Protein AF-A0A5M9HLJ0-F1 (afdb_monomer)

Foldseek 3Di:
DPPVPVVVVVVVVVVVVVVVVVVVVVVVVVVVVVVVVVPPPDDDDDDPDDDPDPPPVVPPDPPDPDDDQQQWKFKEDCQDPCHNQLVSTHTWDQDPVDRQKTKDKFWTAWTWMWIFSHSDQQGWTWACPAAQAELVFFAIDTAHRCPPVHTHGDDRVRTAIWMWMAGRVRGTIHTHHDDD

Sequence (180 aa):
MKRSALLSISERFTNNYSSKISDYYSKNTEMNINIKKLLYGMIPAVLILMMASTGCSKKLEAGDPLPLIYKNVYLVGDATPAGWNIDSAKAMTRSTENTDIFTWTGPLKAGEIKFPTLRNWSSDSFMSLVAGQPITDSKAQLAPNARPDIHWKLTASEAGNYKITLDIRIPTVSFEKVQN

Structure (mmCIF, N/CA/C/O backbone):
data_AF-A0A5M9HLJ0-F1
#
_entry.id   AF-A0A5M9HLJ0-F1
#
loop_
_atom_site.group_PDB
_atom_site.id
_atom_site.type_symbol
_atom_site.label_atom_id
_atom_site.label_alt_id
_atom_site.label_comp_id
_atom_site.label_asym_id
_atom_site.label_entity_id
_atom_site.label_seq_id
_atom_site.pdbx_PDB_ins_code
_atom_site.Cartn_x
_atom_site.Cartn_y
_atom_site.Cartn_z
_atom_site.occupancy
_atom_site.B_iso_or_equiv
_atom_site.auth_seq_id
_atom_site.auth_comp_id
_atom_site.auth_asym_id
_atom_site.auth_atom_id
_atom_site.pdbx_PDB_model_num
ATOM 1 N N . MET A 1 1 ? -15.486 36.114 -12.688 1.00 53.44 1 MET A N 1
ATOM 2 C CA . MET A 1 1 ? -14.369 36.277 -11.724 1.00 53.44 1 MET A CA 1
ATOM 3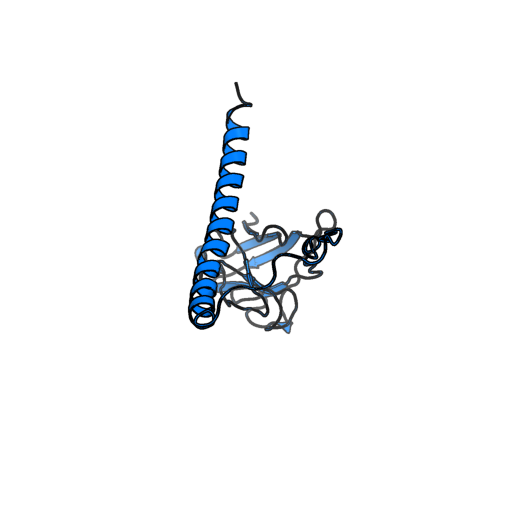 C C . MET A 1 1 ? -13.772 34.956 -11.179 1.00 53.44 1 MET A C 1
ATOM 5 O O . MET A 1 1 ? -13.175 34.979 -10.116 1.00 53.44 1 MET A O 1
ATOM 9 N N . LYS A 1 2 ? -13.834 33.804 -11.884 1.00 51.56 2 LYS A N 1
ATOM 10 C CA . LYS A 1 2 ? -13.316 32.508 -11.360 1.00 51.56 2 LYS A CA 1
ATOM 11 C C . LYS A 1 2 ? -12.290 31.759 -12.241 1.00 51.56 2 LYS A C 1
ATOM 13 O O . LYS A 1 2 ? -11.923 30.644 -11.904 1.00 51.56 2 LYS A O 1
ATOM 18 N N . ARG A 1 3 ? -11.781 32.348 -13.335 1.00 44.84 3 ARG A N 1
ATOM 19 C CA . ARG A 1 3 ? -10.735 31.713 -14.178 1.00 44.84 3 ARG A CA 1
ATOM 20 C C . ARG A 1 3 ? -9.287 32.048 -13.782 1.00 44.84 3 ARG A C 1
ATOM 22 O O . ARG A 1 3 ? -8.393 31.296 -14.136 1.00 44.84 3 ARG A O 1
ATOM 29 N N . SER A 1 4 ? -9.058 33.126 -13.026 1.00 50.56 4 SER A N 1
ATOM 30 C CA . SER A 1 4 ? -7.698 33.621 -12.730 1.00 50.56 4 SER A CA 1
ATOM 31 C C . SER A 1 4 ? -6.967 32.828 -11.630 1.00 50.56 4 SER A C 1
ATOM 33 O O . SER A 1 4 ? -5.751 32.681 -11.661 1.00 50.56 4 SER A O 1
ATOM 35 N N . ALA A 1 5 ? -7.700 32.238 -10.677 1.00 49.56 5 ALA A N 1
ATOM 36 C CA . ALA A 1 5 ? -7.083 31.518 -9.559 1.00 49.56 5 ALA A CA 1
ATOM 37 C C . ALA A 1 5 ? -6.488 30.152 -9.962 1.00 49.56 5 ALA A C 1
ATOM 39 O O . ALA A 1 5 ? -5.465 29.748 -9.413 1.00 4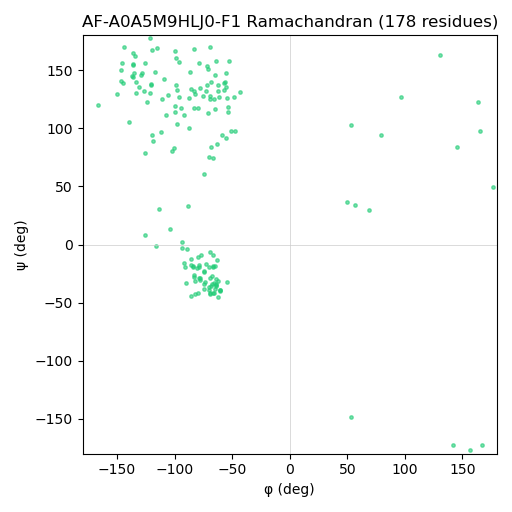9.56 5 ALA A O 1
ATOM 40 N N . LEU A 1 6 ? -7.093 29.467 -10.943 1.00 46.00 6 LEU A N 1
ATOM 41 C CA . LEU A 1 6 ? -6.690 28.116 -11.356 1.00 46.00 6 LEU A CA 1
ATOM 42 C C . LEU A 1 6 ? -5.389 28.096 -12.177 1.00 46.00 6 LEU A C 1
ATOM 44 O O . LEU A 1 6 ? -4.591 27.185 -11.980 1.00 46.00 6 LEU A O 1
ATOM 48 N N . LEU A 1 7 ? -5.124 29.117 -13.009 1.00 45.91 7 LEU A N 1
ATOM 49 C CA . LEU A 1 7 ? -3.842 29.233 -13.730 1.00 45.91 7 LEU A CA 1
ATOM 50 C C . LEU A 1 7 ? -2.655 29.436 -12.769 1.00 45.91 7 LEU A C 1
ATOM 52 O O . L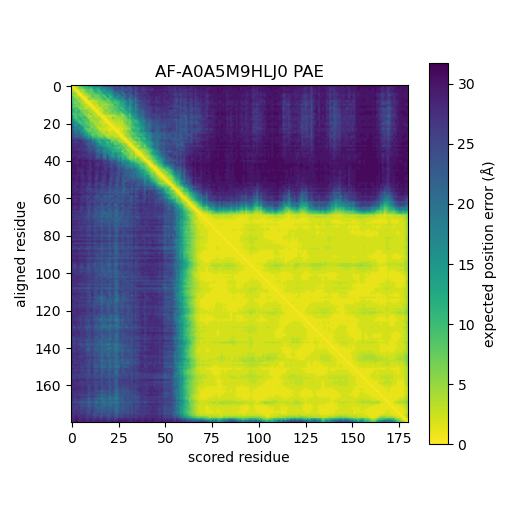EU A 1 7 ? -1.592 28.846 -12.948 1.00 45.91 7 LEU A O 1
ATOM 56 N N . SER A 1 8 ? -2.852 30.208 -11.696 1.00 52.94 8 SER A N 1
ATOM 57 C CA . SER A 1 8 ? -1.771 30.539 -10.755 1.00 52.94 8 SER A CA 1
ATOM 58 C C . SER A 1 8 ? -1.301 29.361 -9.892 1.00 52.94 8 SER A C 1
ATOM 60 O O . SER A 1 8 ? -0.215 29.411 -9.313 1.00 52.94 8 SER A O 1
ATOM 62 N N . ILE A 1 9 ? -2.125 28.317 -9.764 1.00 50.62 9 ILE A N 1
ATOM 63 C CA . ILE A 1 9 ? -1.797 27.119 -8.986 1.00 50.62 9 ILE A CA 1
ATOM 64 C C . ILE A 1 9 ? -1.010 26.145 -9.864 1.00 50.62 9 ILE A C 1
ATOM 66 O O . ILE A 1 9 ? 0.036 25.668 -9.428 1.00 50.62 9 ILE A O 1
ATOM 70 N N . SER A 1 10 ? -1.429 25.918 -11.115 1.00 48.16 10 SER A N 1
ATOM 71 C CA . SER A 1 10 ? -0.696 25.049 -12.047 1.00 48.16 10 SER A CA 1
ATOM 72 C C . SER A 1 10 ? 0.722 25.550 -12.323 1.00 48.16 10 SER A C 1
ATOM 74 O O . SER A 1 10 ? 1.652 24.749 -12.315 1.00 48.16 10 SER A O 1
ATOM 76 N N . GLU A 1 11 ? 0.911 26.866 -12.458 1.00 46.44 11 GLU A N 1
ATOM 77 C CA . GLU A 1 11 ? 2.233 27.472 -12.676 1.00 46.44 11 GLU A CA 1
ATOM 78 C C . GLU A 1 11 ? 3.157 27.337 -11.453 1.00 46.44 11 GLU A C 1
ATOM 80 O O . GLU A 1 11 ? 4.366 27.137 -11.585 1.00 46.44 11 GLU A O 1
A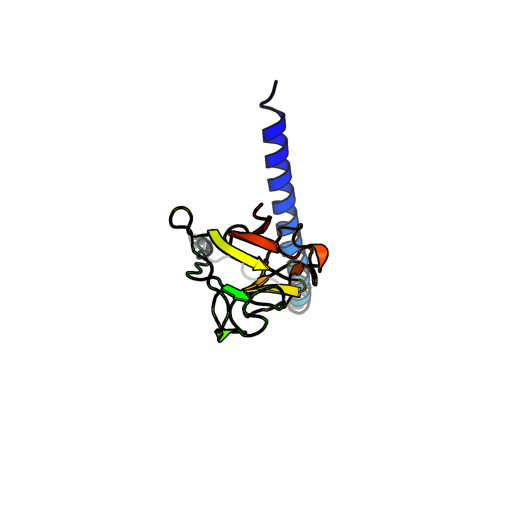TOM 85 N N . ARG A 1 12 ? 2.605 27.384 -10.232 1.00 48.59 12 ARG A N 1
ATOM 86 C CA . ARG A 1 12 ? 3.390 27.154 -9.007 1.00 48.59 12 ARG A CA 1
ATOM 87 C C . ARG A 1 12 ? 3.821 25.698 -8.870 1.00 48.59 12 ARG A C 1
ATOM 89 O O . ARG A 1 12 ? 4.931 25.451 -8.404 1.00 48.59 12 ARG A O 1
ATOM 96 N N . PHE A 1 13 ? 2.984 24.746 -9.281 1.00 43.47 13 PHE A N 1
ATOM 97 C CA . PHE A 1 13 ? 3.338 23.326 -9.258 1.00 43.47 13 PHE A CA 1
ATOM 98 C C . PHE A 1 13 ? 4.423 22.985 -10.287 1.00 43.47 13 PHE A C 1
ATOM 100 O O . PHE A 1 13 ? 5.374 22.282 -9.943 1.00 43.47 13 PHE A O 1
ATOM 107 N N . THR A 1 14 ? 4.349 23.534 -11.503 1.00 43.59 14 THR A N 1
ATOM 108 C CA . THR A 1 14 ? 5.378 23.319 -12.535 1.00 43.59 14 THR A CA 1
ATOM 109 C C . THR A 1 14 ? 6.723 23.927 -12.141 1.00 43.59 14 THR A C 1
ATOM 111 O O . THR A 1 14 ? 7.761 23.278 -12.280 1.00 43.59 14 THR A O 1
ATOM 114 N N . ASN A 1 15 ? 6.721 25.130 -11.560 1.00 44.94 15 ASN A N 1
ATOM 115 C CA . ASN A 1 15 ? 7.957 25.821 -11.185 1.00 44.94 15 ASN A CA 1
ATOM 116 C C . ASN A 1 15 ? 8.694 25.135 -10.025 1.00 44.94 15 ASN A C 1
ATOM 118 O O . ASN A 1 15 ? 9.922 25.081 -10.018 1.00 44.94 15 ASN A O 1
ATOM 122 N N . ASN A 1 16 ? 7.960 24.563 -9.067 1.00 42.50 16 ASN A N 1
ATOM 123 C CA . ASN A 1 16 ? 8.552 23.911 -7.896 1.00 42.50 16 ASN A CA 1
ATOM 124 C C . ASN A 1 16 ? 9.087 22.495 -8.195 1.00 42.50 16 ASN A C 1
ATOM 126 O O . ASN A 1 16 ? 9.903 21.960 -7.446 1.00 42.50 16 ASN A O 1
ATOM 130 N N . TYR A 1 17 ? 8.626 21.876 -9.286 1.00 35.53 17 TYR A N 1
ATOM 131 C CA . TYR A 1 17 ? 9.159 20.606 -9.779 1.00 35.53 17 TYR A CA 1
ATOM 132 C C . TYR A 1 17 ? 10.430 20.826 -10.616 1.00 35.53 17 TYR A C 1
ATOM 134 O O . TYR A 1 17 ? 11.433 20.143 -10.415 1.00 35.53 17 TYR A O 1
ATOM 142 N N . SER A 1 18 ? 10.428 21.843 -11.487 1.00 44.22 18 SER A N 1
ATOM 143 C CA . SER A 1 18 ? 11.581 22.186 -12.332 1.00 44.22 18 SER A CA 1
ATOM 144 C C . SER A 1 18 ? 12.805 22.642 -11.528 1.00 44.22 18 SER A C 1
ATOM 146 O O . SER A 1 18 ? 13.933 22.319 -11.900 1.00 44.22 18 SER A O 1
ATOM 148 N N . SER A 1 19 ? 12.609 23.365 -10.420 1.00 45.12 19 SER A N 1
ATOM 149 C CA . SER A 1 19 ? 13.715 23.818 -9.564 1.00 45.12 19 SER A CA 1
ATOM 150 C C . SER A 1 19 ? 14.434 22.652 -8.876 1.00 45.12 19 SER A C 1
ATOM 152 O O . SER A 1 19 ? 15.661 22.592 -8.882 1.00 45.12 19 SER A O 1
ATOM 154 N N . LYS A 1 20 ? 13.683 21.665 -8.371 1.00 52.38 20 LYS A N 1
ATOM 155 C CA . LYS A 1 20 ? 14.244 20.480 -7.698 1.00 52.38 20 LYS A CA 1
ATOM 156 C C . LYS A 1 20 ? 15.062 19.589 -8.631 1.00 52.38 20 LYS A C 1
ATOM 158 O O . LYS A 1 20 ? 16.043 18.992 -8.195 1.00 52.38 20 LYS A O 1
ATOM 163 N N . ILE A 1 21 ? 14.678 19.514 -9.906 1.00 48.88 21 ILE A N 1
ATOM 164 C CA . ILE A 1 21 ? 15.440 18.788 -10.929 1.00 48.88 21 ILE A CA 1
ATOM 165 C C . ILE A 1 21 ? 16.757 19.521 -11.233 1.00 48.88 21 ILE A C 1
ATOM 167 O O . ILE A 1 21 ? 17.806 18.883 -11.292 1.00 48.88 21 ILE A O 1
ATOM 171 N N . SER A 1 22 ? 16.737 20.853 -11.347 1.00 47.59 22 SER A N 1
ATOM 172 C CA . SER A 1 22 ? 17.943 21.662 -11.593 1.00 47.59 22 SER A CA 1
ATOM 173 C C . SER A 1 22 ? 18.997 21.522 -10.482 1.00 47.59 22 SER A C 1
ATOM 175 O O . SER A 1 22 ? 20.188 21.401 -10.772 1.00 47.59 22 SER A O 1
ATOM 177 N N . ASP A 1 23 ? 18.571 21.473 -9.218 1.00 53.22 23 ASP A N 1
ATOM 178 C CA . ASP A 1 23 ? 19.471 21.322 -8.064 1.00 53.22 23 ASP A CA 1
ATOM 179 C C . ASP A 1 23 ? 20.140 19.939 -7.982 1.00 53.22 23 ASP A C 1
ATOM 181 O O . ASP A 1 23 ? 21.250 19.802 -7.462 1.00 53.22 23 ASP A O 1
ATOM 185 N N . TYR A 1 24 ? 19.484 18.899 -8.503 1.00 42.12 24 TYR A N 1
ATOM 186 C CA . TYR A 1 24 ? 20.048 17.550 -8.575 1.00 42.12 24 TYR A CA 1
ATOM 187 C C . TYR A 1 24 ? 21.190 17.467 -9.602 1.00 42.12 24 TYR A C 1
ATOM 189 O O . TYR A 1 24 ? 22.223 16.847 -9.341 1.00 42.12 24 TYR A O 1
ATOM 197 N N . TYR A 1 25 ? 21.049 18.141 -10.748 1.00 40.22 25 TYR A N 1
ATOM 198 C CA . TYR A 1 25 ? 22.096 18.181 -11.772 1.00 40.22 25 TYR A CA 1
ATOM 199 C C . TYR A 1 25 ? 23.276 19.081 -11.380 1.00 40.22 25 TYR A C 1
ATOM 201 O O . TYR A 1 25 ? 24.424 18.702 -11.615 1.00 40.22 25 TYR A O 1
ATOM 209 N N . SER A 1 26 ? 23.040 20.228 -10.732 1.00 50.31 26 SER A N 1
ATOM 210 C CA . SER A 1 26 ? 24.123 21.145 -10.338 1.00 50.31 26 SER A CA 1
ATOM 211 C C . SER A 1 26 ? 25.102 20.500 -9.346 1.00 50.31 26 SER A C 1
ATOM 213 O O . SER A 1 26 ? 26.312 20.517 -9.584 1.00 50.31 26 SER A O 1
ATOM 215 N N . LYS A 1 27 ? 24.596 19.803 -8.319 1.00 53.25 27 LYS A N 1
ATOM 216 C CA . LYS A 1 27 ? 25.412 19.092 -7.314 1.00 53.25 27 LYS A CA 1
ATOM 217 C C . LYS A 1 27 ? 26.274 17.967 -7.897 1.00 53.25 27 LYS A C 1
ATOM 219 O O . LYS A 1 27 ? 27.387 17.741 -7.432 1.00 53.25 27 LYS A O 1
ATOM 224 N N . ASN A 1 28 ? 25.812 17.305 -8.958 1.00 44.56 28 ASN A N 1
ATOM 225 C CA . ASN A 1 28 ? 26.584 16.265 -9.648 1.00 44.56 28 ASN A CA 1
ATOM 226 C C . ASN A 1 28 ? 27.643 16.832 -10.617 1.00 44.56 28 ASN A C 1
ATOM 228 O O . ASN A 1 28 ? 28.518 16.096 -11.076 1.00 44.56 28 ASN A O 1
ATOM 232 N N . THR A 1 29 ? 27.611 18.138 -10.907 1.00 44.31 29 THR A N 1
ATOM 233 C CA . THR A 1 29 ? 28.606 18.807 -11.767 1.00 44.31 29 THR A CA 1
ATOM 234 C C . THR A 1 29 ? 29.877 19.167 -10.990 1.00 44.31 29 THR A C 1
ATOM 236 O O . THR A 1 29 ? 30.975 19.103 -11.544 1.00 44.31 29 THR A O 1
ATOM 239 N N . GLU A 1 30 ? 29.764 19.467 -9.692 1.00 47.03 30 GLU A N 1
ATOM 240 C CA . GLU A 1 30 ? 30.908 19.791 -8.822 1.00 47.03 30 GLU A CA 1
ATOM 241 C C . GLU A 1 30 ? 31.873 18.605 -8.656 1.00 47.03 30 GLU A C 1
ATOM 243 O O . GLU A 1 30 ? 33.093 18.785 -8.654 1.00 47.03 30 GLU A O 1
ATOM 248 N N . MET A 1 31 ? 31.344 17.377 -8.644 1.00 46.50 31 MET A N 1
ATOM 249 C CA . MET A 1 31 ? 32.139 16.142 -8.593 1.00 46.50 31 MET A CA 1
ATOM 250 C C . MET A 1 31 ? 33.024 15.961 -9.844 1.00 46.50 31 MET A C 1
ATOM 252 O O . MET A 1 31 ? 34.126 15.421 -9.761 1.00 46.50 31 MET A O 1
ATOM 256 N N . ASN A 1 32 ? 32.585 16.486 -10.995 1.00 42.00 32 ASN A N 1
ATOM 257 C CA . ASN A 1 32 ? 33.286 16.396 -12.281 1.00 42.00 32 ASN A CA 1
ATOM 258 C C . ASN A 1 32 ? 34.374 17.469 -12.483 1.00 42.00 32 ASN A C 1
ATOM 260 O O . ASN A 1 32 ? 35.251 17.306 -13.334 1.00 42.00 32 ASN A O 1
ATOM 264 N N . ILE A 1 33 ? 34.353 18.568 -11.721 1.00 44.19 33 ILE A N 1
ATOM 265 C CA . ILE A 1 33 ? 35.354 19.644 -11.843 1.00 44.19 33 ILE A CA 1
ATOM 266 C C . ILE A 1 33 ? 36.671 19.253 -11.152 1.00 44.19 33 ILE A C 1
ATOM 268 O O . ILE A 1 33 ? 37.747 19.630 -11.620 1.00 44.19 33 ILE A O 1
ATOM 272 N N . ASN A 1 34 ? 36.616 18.441 -10.091 1.00 45.75 34 ASN A N 1
ATOM 273 C CA . ASN A 1 34 ? 37.813 18.056 -9.334 1.00 45.75 34 ASN A CA 1
ATOM 274 C C . ASN A 1 34 ? 38.700 17.020 -10.051 1.00 45.75 34 ASN A C 1
ATOM 276 O O . ASN A 1 34 ? 39.906 17.000 -9.825 1.00 45.75 34 ASN A O 1
ATOM 280 N N . ILE A 1 35 ? 38.148 16.230 -10.979 1.00 43.00 35 ILE A N 1
ATOM 281 C CA . ILE A 1 35 ? 38.935 15.286 -11.796 1.00 43.00 35 ILE A CA 1
ATOM 282 C C . ILE A 1 35 ? 39.673 16.007 -12.940 1.00 43.00 35 ILE A C 1
ATOM 284 O O . ILE A 1 35 ? 40.770 15.608 -13.326 1.00 43.00 35 ILE A O 1
ATOM 288 N N . LYS A 1 36 ? 39.137 17.128 -13.450 1.00 39.28 36 LYS A N 1
ATOM 289 C CA . LYS A 1 36 ? 39.757 17.887 -14.556 1.00 39.28 36 LYS A CA 1
ATOM 290 C C . LYS A 1 36 ? 40.993 18.692 -14.147 1.00 39.28 36 LYS A C 1
ATOM 292 O O . LYS A 1 36 ? 41.828 18.984 -15.000 1.00 39.28 36 LYS A O 1
ATOM 297 N N . LYS A 1 37 ? 41.142 19.031 -12.862 1.00 43.38 37 LYS A N 1
ATOM 298 C CA . LYS A 1 37 ? 42.306 19.784 -12.361 1.00 43.38 37 LYS A CA 1
ATOM 299 C C . LYS A 1 37 ? 43.595 18.958 -12.302 1.00 43.38 37 LYS A C 1
ATOM 301 O O . LYS A 1 37 ? 44.665 19.552 -12.253 1.00 43.38 37 LYS A O 1
ATOM 306 N N . LEU A 1 38 ? 43.514 17.626 -12.351 1.00 42.47 38 LEU A N 1
ATOM 307 C CA . LEU A 1 38 ? 44.697 16.761 -12.277 1.00 42.47 38 LEU A CA 1
ATOM 308 C C . LEU A 1 38 ? 45.389 16.505 -13.630 1.00 42.47 38 LEU A C 1
ATOM 310 O O . LEU A 1 38 ? 46.499 15.988 -13.634 1.00 42.47 38 LEU A O 1
ATOM 314 N N . LEU A 1 39 ? 44.765 16.846 -14.766 1.00 40.25 39 LEU A N 1
ATOM 315 C CA . LEU A 1 39 ? 45.224 16.399 -16.096 1.00 40.25 39 LEU A CA 1
ATOM 316 C C . LEU A 1 39 ? 45.681 17.517 -17.054 1.00 40.25 39 LEU A C 1
ATOM 318 O O . LEU A 1 39 ? 46.132 17.213 -18.151 1.00 40.25 39 LEU A O 1
ATOM 322 N N . TYR A 1 40 ? 45.613 18.795 -16.661 1.00 45.91 40 TYR A N 1
ATOM 323 C CA . TYR A 1 40 ? 45.925 19.943 -17.540 1.00 45.91 40 TYR A CA 1
ATOM 324 C C . TYR A 1 40 ? 47.170 20.747 -17.129 1.00 45.91 40 TYR A C 1
ATOM 326 O O . TYR A 1 40 ? 47.270 21.944 -17.385 1.00 45.91 40 TYR A O 1
ATOM 334 N N . GLY A 1 41 ? 48.150 20.096 -16.510 1.00 42.59 41 GLY A N 1
ATOM 335 C CA . GLY A 1 41 ? 49.490 20.652 -16.368 1.00 42.59 41 GLY A CA 1
ATOM 336 C C . GLY A 1 41 ? 50.429 20.008 -17.375 1.00 42.59 41 GLY A C 1
ATOM 337 O O . GLY A 1 41 ? 51.109 19.078 -16.972 1.00 42.59 41 GLY A O 1
ATOM 338 N N . MET A 1 42 ? 50.422 20.451 -18.645 1.00 40.16 42 MET A N 1
ATOM 339 C CA . MET A 1 42 ? 51.595 20.541 -19.545 1.00 40.16 42 MET A CA 1
ATOM 340 C C . MET A 1 42 ? 51.232 20.689 -21.045 1.00 40.16 42 MET A C 1
ATOM 342 O O . MET A 1 42 ? 50.647 19.801 -21.652 1.00 40.16 42 MET A O 1
ATOM 346 N N . ILE A 1 43 ? 51.753 21.785 -21.616 1.00 37.12 43 ILE A N 1
ATOM 347 C CA . ILE A 1 43 ? 52.188 22.036 -23.010 1.00 37.12 43 ILE A CA 1
ATOM 348 C C . ILE A 1 43 ? 51.207 22.743 -23.987 1.00 37.12 43 ILE A C 1
ATOM 350 O O . ILE A 1 43 ? 50.058 22.327 -24.134 1.00 37.12 43 ILE A O 1
ATOM 354 N N . PRO A 1 44 ? 51.664 23.841 -24.650 1.00 49.62 44 PRO A N 1
ATOM 355 C CA . PRO A 1 44 ? 50.836 24.767 -25.423 1.00 49.62 44 PRO A CA 1
ATOM 356 C C . PRO A 1 44 ? 50.875 24.514 -26.941 1.00 49.62 44 PRO A C 1
ATOM 358 O O . PRO A 1 44 ? 51.785 23.871 -27.448 1.00 49.62 44 PRO A O 1
ATOM 361 N N . ALA A 1 45 ? 49.921 25.143 -27.639 1.00 47.03 45 ALA A N 1
ATOM 362 C CA . ALA A 1 45 ? 49.959 25.535 -29.053 1.00 47.03 45 ALA A CA 1
ATOM 363 C C . ALA A 1 45 ? 50.292 24.440 -30.085 1.00 47.03 45 ALA A C 1
ATOM 365 O O . ALA A 1 45 ? 51.452 24.137 -30.309 1.00 47.03 45 ALA A O 1
ATOM 366 N N . VAL A 1 46 ? 49.257 23.944 -30.776 1.00 41.84 46 VAL A N 1
ATOM 367 C CA . VAL A 1 46 ? 49.203 23.556 -32.208 1.00 41.84 46 VAL A CA 1
ATOM 368 C C . VAL A 1 46 ? 47.933 22.718 -32.372 1.00 41.84 46 VAL A C 1
ATOM 370 O O . VAL A 1 46 ? 47.942 21.553 -32.007 1.00 41.84 46 VAL A O 1
ATOM 373 N N . LEU A 1 47 ? 46.832 23.332 -32.834 1.00 40.41 47 LEU A N 1
ATOM 374 C CA . LEU A 1 47 ? 45.796 22.716 -33.695 1.00 40.41 47 LEU A CA 1
ATOM 375 C C . LEU A 1 47 ? 44.619 23.682 -33.965 1.00 40.41 47 LEU A C 1
ATOM 377 O O . LEU A 1 47 ? 43.448 23.336 -33.836 1.00 40.41 47 LEU A O 1
ATOM 381 N N . ILE A 1 48 ? 44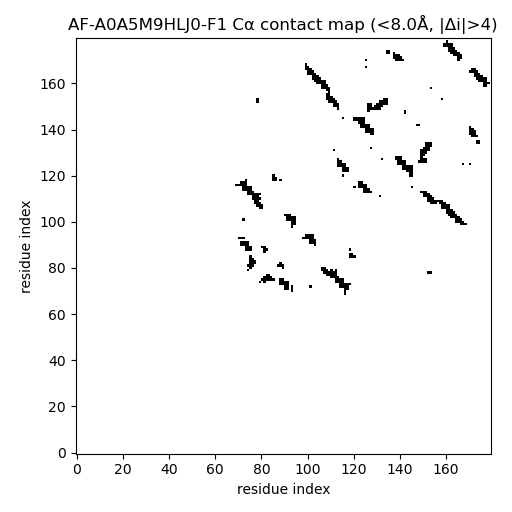.905 24.920 -34.375 1.00 50.34 48 ILE A N 1
ATOM 382 C CA . ILE A 1 48 ? 43.930 25.664 -35.184 1.00 50.34 48 ILE A CA 1
ATOM 383 C C . ILE A 1 48 ? 44.236 25.267 -36.623 1.00 50.34 48 ILE A C 1
ATOM 385 O O . ILE A 1 48 ? 45.230 25.745 -37.157 1.00 50.34 48 ILE A O 1
ATOM 389 N N . LEU A 1 49 ? 43.441 24.338 -37.170 1.00 45.84 49 LEU A N 1
ATOM 390 C CA . LEU A 1 49 ? 43.086 24.140 -38.589 1.00 45.84 49 LEU A CA 1
ATOM 391 C C . LEU A 1 49 ? 42.920 22.640 -38.902 1.00 45.84 49 LEU A C 1
ATOM 393 O O . LEU A 1 49 ? 43.847 22.018 -39.404 1.00 45.84 49 LEU A O 1
ATOM 397 N N . MET A 1 50 ? 41.739 22.062 -38.644 1.00 47.16 50 MET A N 1
ATOM 398 C CA . MET A 1 50 ? 41.232 20.912 -39.411 1.00 47.16 50 MET A CA 1
ATOM 399 C C . MET A 1 50 ? 39.739 20.653 -39.136 1.00 47.16 50 MET A C 1
ATOM 401 O O . MET A 1 50 ? 39.336 20.336 -38.025 1.00 47.16 50 MET A O 1
ATOM 405 N N . MET A 1 51 ? 38.967 20.728 -40.224 1.00 50.41 51 MET A N 1
ATOM 406 C CA . MET A 1 51 ? 37.663 20.097 -40.471 1.00 50.41 51 MET A CA 1
ATOM 407 C C . MET A 1 51 ? 36.411 20.747 -39.862 1.00 50.41 51 MET A C 1
ATOM 409 O O . MET A 1 51 ? 35.931 20.403 -38.785 1.00 50.41 51 MET A O 1
ATOM 413 N N . ALA A 1 52 ? 35.782 21.587 -40.692 1.00 52.97 52 ALA A N 1
ATOM 414 C CA . ALA A 1 52 ? 34.331 21.643 -40.787 1.00 52.97 52 ALA A CA 1
ATOM 415 C C . ALA A 1 52 ? 33.806 20.231 -41.103 1.00 52.97 52 ALA A C 1
ATOM 417 O O . ALA A 1 52 ? 33.727 19.826 -42.260 1.00 52.97 52 ALA A O 1
ATOM 418 N N . SER A 1 53 ? 33.487 19.458 -40.070 1.00 45.72 53 SER A N 1
ATOM 419 C CA . SER A 1 53 ? 32.505 18.394 -40.217 1.00 45.72 53 SER A CA 1
ATOM 420 C C . SER A 1 53 ? 31.143 19.049 -40.053 1.00 45.72 53 SER A C 1
ATOM 422 O O . SER A 1 53 ? 30.921 19.856 -39.149 1.00 45.72 53 SER A O 1
ATOM 424 N N . THR A 1 54 ? 30.236 18.751 -40.971 1.00 50.34 54 THR A N 1
ATOM 425 C CA . THR A 1 54 ? 28.808 18.926 -40.758 1.00 50.34 54 THR A CA 1
ATOM 426 C C . THR A 1 54 ? 28.462 18.239 -39.446 1.00 50.34 54 THR A C 1
ATOM 428 O O . THR A 1 54 ? 28.301 17.022 -39.378 1.00 50.34 54 THR A O 1
ATOM 431 N N . GLY A 1 55 ? 28.388 19.034 -38.382 1.00 43.72 55 GLY A N 1
ATOM 432 C CA . GLY A 1 55 ? 27.881 18.618 -37.093 1.00 43.72 55 GLY A CA 1
ATOM 433 C C . GLY A 1 55 ? 26.395 18.335 -37.229 1.00 43.72 55 GLY A C 1
ATOM 434 O O . GLY A 1 55 ? 25.567 19.096 -36.742 1.00 43.72 55 GLY A O 1
ATOM 435 N N . CYS A 1 56 ? 26.038 17.209 -37.845 1.00 45.12 56 CYS A N 1
ATOM 436 C CA . CYS A 1 56 ? 24.891 16.467 -37.367 1.00 45.12 56 CYS A CA 1
ATOM 437 C C . CYS A 1 56 ? 25.325 15.871 -36.030 1.00 45.12 56 CYS A C 1
ATOM 439 O O . CYS A 1 56 ? 25.642 14.689 -35.911 1.00 45.12 56 CYS A O 1
ATOM 441 N N . SER A 1 57 ? 25.370 16.721 -35.007 1.00 45.56 57 SER A N 1
ATOM 442 C CA . SER A 1 57 ? 25.222 16.262 -33.643 1.00 45.56 57 SER A CA 1
ATOM 443 C C . SER A 1 57 ? 23.815 15.689 -33.601 1.00 45.56 57 SER A C 1
ATOM 445 O O . SER A 1 57 ? 22.858 16.409 -33.321 1.00 45.56 57 SER A O 1
ATOM 447 N N . LYS A 1 58 ? 23.651 14.408 -33.958 1.00 43.16 58 LYS A N 1
ATOM 448 C CA . LYS A 1 58 ? 22.484 13.660 -33.509 1.00 43.16 58 LYS A CA 1
ATOM 449 C C . LYS A 1 58 ? 22.572 13.715 -31.999 1.00 43.16 58 LYS A C 1
ATOM 451 O O . LYS A 1 58 ? 23.319 12.962 -31.379 1.00 43.16 58 LYS A O 1
ATOM 456 N N . LYS A 1 59 ? 21.877 14.694 -31.429 1.00 47.44 59 LYS A N 1
ATOM 457 C CA . LYS A 1 59 ? 21.595 14.742 -30.014 1.00 47.44 59 LYS A CA 1
ATOM 458 C C . LYS A 1 59 ? 20.958 13.393 -29.718 1.00 47.44 59 LYS A C 1
ATOM 460 O O . LYS A 1 59 ? 19.931 13.048 -30.299 1.00 47.44 59 LYS A O 1
ATOM 465 N N . LEU A 1 60 ? 21.652 12.584 -28.926 1.00 34.38 60 LEU A N 1
ATOM 466 C CA . LEU A 1 60 ? 21.063 11.398 -28.334 1.00 34.38 60 LEU A CA 1
ATOM 467 C C . LEU A 1 60 ? 20.052 11.930 -27.323 1.00 34.38 60 LEU A C 1
ATOM 469 O O . LEU A 1 60 ? 20.377 12.151 -26.161 1.00 34.38 60 LEU A O 1
ATOM 473 N N . GLU A 1 61 ? 18.854 12.248 -27.803 1.00 55.69 61 GLU A N 1
ATOM 474 C CA . GLU A 1 61 ? 17.702 12.352 -26.927 1.00 55.69 61 GLU A CA 1
ATOM 475 C C . GLU A 1 61 ? 17.497 10.934 -26.400 1.00 55.69 61 GLU A C 1
ATOM 477 O O . GLU A 1 61 ? 17.287 10.001 -27.182 1.00 55.69 61 GLU A O 1
ATOM 482 N N . ALA A 1 62 ? 17.634 10.740 -25.089 1.00 58.09 62 ALA A N 1
ATOM 483 C CA . ALA A 1 62 ? 17.057 9.556 -24.482 1.00 58.09 62 ALA A CA 1
ATOM 484 C C . ALA A 1 62 ? 15.580 9.566 -24.898 1.00 58.09 62 ALA A C 1
ATOM 486 O O . ALA A 1 62 ? 14.886 10.548 -24.635 1.00 58.09 62 ALA A O 1
ATOM 487 N N . GLY A 1 63 ? 15.139 8.539 -25.631 1.00 53.12 63 GLY A N 1
ATOM 488 C CA . GLY A 1 63 ? 13.721 8.388 -25.944 1.00 53.12 63 GLY A CA 1
ATOM 489 C C . GLY A 1 63 ? 12.903 8.442 -24.655 1.00 53.12 63 GLY A C 1
ATOM 490 O O . GLY A 1 63 ? 13.453 8.203 -23.574 1.00 53.12 63 GLY A O 1
ATOM 491 N N . ASP A 1 64 ? 11.617 8.776 -24.768 1.00 66.31 64 ASP A N 1
ATOM 492 C CA . ASP A 1 64 ? 10.723 8.846 -23.612 1.00 66.31 64 ASP A CA 1
ATOM 493 C C . ASP A 1 64 ? 10.954 7.633 -22.690 1.00 66.31 64 ASP A C 1
ATOM 495 O O . ASP A 1 64 ? 11.036 6.504 -23.196 1.00 66.31 64 ASP A O 1
ATOM 499 N N . PRO A 1 65 ? 11.118 7.835 -21.364 1.00 62.88 65 PRO A N 1
ATOM 500 C CA . PRO A 1 65 ? 11.334 6.735 -20.436 1.00 62.88 65 PRO A CA 1
ATOM 501 C C . PRO A 1 65 ? 10.294 5.649 -20.689 1.00 62.88 65 PRO A C 1
ATOM 503 O O . PRO A 1 65 ? 9.096 5.941 -20.724 1.00 62.88 65 PRO A O 1
ATOM 506 N N . LEU A 1 66 ? 10.747 4.406 -20.888 1.00 59.53 66 LEU A N 1
ATOM 507 C CA . LEU A 1 66 ? 9.823 3.297 -21.092 1.00 59.53 66 LEU A CA 1
ATOM 508 C C . LEU A 1 66 ? 8.840 3.265 -19.914 1.00 59.53 66 LEU A C 1
ATOM 510 O O . LEU A 1 66 ? 9.288 3.240 -18.761 1.00 59.53 66 LEU A O 1
ATOM 514 N N . PRO A 1 67 ? 7.521 3.282 -20.169 1.00 67.69 67 PRO A N 1
ATOM 515 C CA . PRO A 1 67 ? 6.550 3.242 -19.092 1.00 67.69 67 PRO A CA 1
ATOM 516 C C . PRO A 1 67 ? 6.729 1.935 -18.314 1.00 67.69 67 PRO A C 1
ATOM 518 O O . PRO A 1 67 ? 6.735 0.848 -18.895 1.00 67.69 67 PRO A O 1
ATOM 521 N N . LEU A 1 68 ? 6.887 2.034 -16.992 1.00 75.25 68 LEU A N 1
ATOM 522 C CA . LEU A 1 68 ? 6.888 0.865 -16.115 1.00 75.25 68 LEU A CA 1
ATOM 523 C C . LEU A 1 68 ? 5.460 0.317 -16.038 1.00 75.25 68 LEU A C 1
ATOM 525 O O . LEU A 1 68 ? 4.566 0.973 -15.510 1.00 75.25 68 LEU A O 1
ATOM 529 N N . ILE A 1 69 ? 5.244 -0.885 -16.578 1.00 86.44 69 ILE A N 1
ATOM 530 C CA . ILE A 1 69 ? 3.927 -1.531 -16.602 1.00 86.44 69 ILE A CA 1
ATOM 531 C C . ILE A 1 69 ? 3.908 -2.685 -15.603 1.00 86.44 69 ILE A C 1
ATOM 533 O O . ILE A 1 69 ? 4.492 -3.742 -15.849 1.00 86.44 69 ILE A O 1
ATOM 537 N N . TYR A 1 70 ? 3.141 -2.531 -14.525 1.00 94.19 70 TYR A N 1
ATOM 538 C CA . TYR A 1 70 ? 2.827 -3.630 -13.615 1.00 94.19 70 TYR A CA 1
ATOM 539 C C . TYR A 1 70 ? 1.480 -4.248 -13.983 1.00 94.19 70 TYR A C 1
ATOM 541 O O . TYR A 1 70 ? 0.470 -3.560 -14.117 1.00 94.19 70 TYR A O 1
ATOM 549 N N . LYS A 1 71 ? 1.458 -5.571 -14.172 1.00 95.81 71 LYS A N 1
ATOM 550 C CA . LYS A 1 71 ? 0.216 -6.312 -14.457 1.00 95.81 71 LYS A CA 1
ATOM 551 C C . LYS A 1 71 ? -0.558 -6.659 -13.190 1.00 95.81 71 LYS A C 1
ATOM 553 O O . LYS A 1 71 ? -1.774 -6.791 -13.251 1.00 95.81 71 LYS A O 1
ATOM 558 N N . ASN A 1 72 ? 0.153 -6.809 -12.076 1.00 97.94 72 ASN A N 1
ATOM 559 C CA . ASN A 1 72 ? -0.393 -7.217 -10.793 1.00 97.94 72 ASN A CA 1
ATOM 560 C C . ASN A 1 72 ? 0.178 -6.331 -9.690 1.00 97.94 72 ASN A C 1
ATOM 562 O O . ASN A 1 72 ? 1.337 -5.923 -9.752 1.00 97.94 72 ASN A O 1
ATOM 566 N N . VAL A 1 73 ? -0.640 -6.106 -8.670 1.00 98.56 73 VAL A N 1
ATOM 567 C CA . VAL A 1 73 ? -0.225 -5.588 -7.372 1.00 98.56 73 VAL A CA 1
ATOM 568 C C . VAL A 1 73 ? -0.944 -6.410 -6.313 1.00 98.56 73 VAL A C 1
ATOM 570 O O . VAL A 1 73 ? -2.086 -6.841 -6.506 1.00 98.56 73 VAL A O 1
ATOM 573 N N . TYR A 1 74 ? -0.264 -6.654 -5.205 1.00 98.88 74 TYR A N 1
ATOM 574 C CA . TYR A 1 74 ? -0.789 -7.375 -4.060 1.00 98.88 74 TYR A CA 1
ATOM 575 C C . TYR A 1 74 ? -0.764 -6.478 -2.826 1.00 98.88 74 TYR A C 1
ATOM 577 O O . TYR A 1 74 ? -0.113 -5.443 -2.835 1.00 98.88 74 TYR A O 1
ATOM 585 N N . LEU A 1 75 ? -1.432 -6.887 -1.753 1.00 98.38 75 LEU A N 1
ATOM 586 C CA . LEU A 1 75 ? -1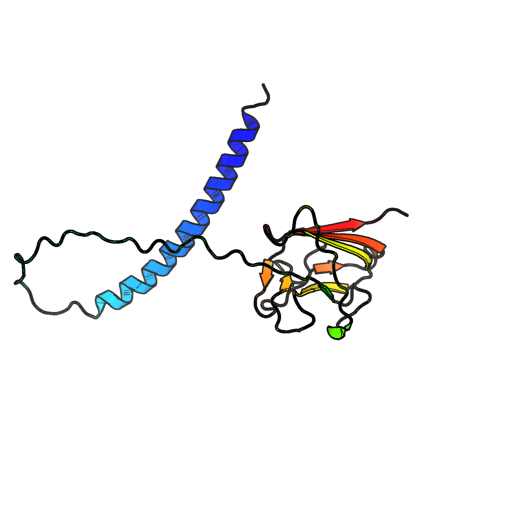.253 -6.325 -0.418 1.00 98.38 75 LEU A CA 1
ATOM 587 C C . LEU A 1 75 ? -0.808 -7.414 0.561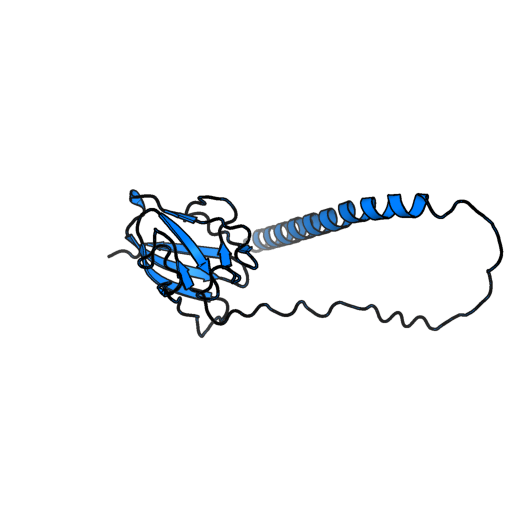 1.00 98.38 75 LEU A C 1
ATOM 589 O O . LEU A 1 75 ? -1.301 -8.550 0.531 1.00 98.38 75 LEU A O 1
ATOM 593 N N . VAL A 1 76 ? 0.142 -7.050 1.417 1.00 98.75 76 VAL A N 1
ATOM 594 C CA . VAL A 1 76 ? 0.745 -7.899 2.451 1.00 98.75 76 VAL A CA 1
ATOM 595 C C . VAL A 1 76 ? 1.082 -7.037 3.669 1.00 98.75 76 VAL A C 1
ATOM 597 O O . VAL A 1 76 ? 1.252 -5.824 3.543 1.00 98.75 76 VAL A O 1
ATOM 600 N N . GLY A 1 77 ? 1.174 -7.661 4.837 1.00 98.69 77 GLY A N 1
ATOM 601 C CA . GLY A 1 77 ? 1.493 -7.015 6.107 1.00 98.69 77 GLY A CA 1
ATOM 602 C C . GLY A 1 77 ? 0.510 -7.394 7.208 1.00 98.69 77 GLY A C 1
ATOM 603 O O . GLY A 1 77 ? -0.575 -7.917 6.927 1.00 98.69 77 GLY A O 1
ATOM 604 N N . ASP A 1 78 ? 0.888 -7.148 8.463 1.00 98.56 78 ASP A N 1
ATOM 605 C CA . ASP A 1 78 ? 0.088 -7.492 9.645 1.00 98.56 78 ASP A CA 1
ATOM 606 C C . ASP A 1 78 ? -1.330 -6.926 9.597 1.00 98.56 78 ASP A C 1
ATOM 608 O O . ASP A 1 78 ? -2.251 -7.577 10.077 1.00 98.56 78 ASP A O 1
ATOM 612 N N . ALA A 1 79 ? -1.539 -5.758 8.983 1.00 98.56 79 ALA A N 1
ATOM 613 C CA . ALA A 1 79 ? -2.872 -5.172 8.855 1.00 98.56 79 ALA A CA 1
ATOM 614 C C . ALA A 1 79 ? -3.807 -5.979 7.942 1.00 98.56 79 ALA A C 1
ATOM 616 O O . ALA A 1 79 ? -5.023 -5.809 7.998 1.00 98.56 79 ALA A O 1
ATOM 617 N N . THR A 1 80 ? -3.262 -6.848 7.092 1.00 98.62 80 THR A N 1
ATOM 618 C CA . THR A 1 80 ? -4.003 -7.565 6.051 1.00 98.62 80 THR A CA 1
ATOM 619 C C . THR A 1 80 ? -4.360 -8.992 6.487 1.00 98.62 80 THR A C 1
ATOM 621 O O . THR A 1 80 ? -3.676 -9.576 7.333 1.00 98.62 80 THR A O 1
ATOM 624 N N . PRO A 1 81 ? -5.351 -9.647 5.850 1.00 98.25 81 PRO A N 1
ATOM 625 C CA . PRO A 1 81 ? -5.623 -11.069 6.079 1.00 98.25 81 PRO A CA 1
ATOM 626 C C . PRO A 1 81 ? -4.474 -12.010 5.680 1.00 98.25 81 PRO A C 1
ATOM 628 O O . PRO A 1 81 ? -4.529 -13.197 5.986 1.00 98.25 81 PRO A O 1
ATOM 631 N N . ALA A 1 82 ? -3.473 -11.524 4.940 1.00 98.31 82 ALA A N 1
ATOM 632 C CA . ALA A 1 82 ? -2.301 -12.311 4.568 1.00 98.31 82 ALA A CA 1
ATOM 633 C C . ALA A 1 82 ? -1.216 -12.318 5.659 1.00 98.31 82 ALA A C 1
ATOM 635 O O . ALA A 1 82 ? -0.351 -13.194 5.635 1.00 98.31 82 ALA A O 1
ATOM 636 N N . GLY A 1 83 ? -1.230 -11.355 6.592 1.00 98.50 83 GLY A N 1
ATOM 637 C CA . GLY A 1 83 ? -0.073 -11.092 7.450 1.00 98.50 83 GLY A CA 1
ATOM 638 C C . GLY A 1 83 ? 1.194 -10.878 6.614 1.00 98.50 83 GLY A C 1
ATOM 639 O O . GLY A 1 83 ? 1.123 -10.441 5.465 1.00 98.50 83 GLY A O 1
ATOM 640 N N . TRP A 1 84 ? 2.351 -11.260 7.152 1.00 98.00 84 TRP A N 1
ATOM 641 C CA . TRP A 1 84 ? 3.627 -11.292 6.423 1.00 98.00 84 TRP A CA 1
ATOM 642 C C . TRP A 1 84 ? 3.885 -12.617 5.684 1.00 98.00 84 TRP A C 1
ATOM 644 O O . TRP A 1 84 ? 5.026 -13.047 5.551 1.00 98.00 84 TRP A O 1
ATOM 654 N N . ASN A 1 85 ? 2.840 -13.285 5.185 1.00 98.44 85 ASN A N 1
ATOM 655 C CA . ASN A 1 85 ? 2.984 -14.441 4.298 1.00 98.44 85 ASN A CA 1
ATOM 656 C C . ASN A 1 85 ? 2.823 -14.000 2.831 1.00 98.44 85 ASN A C 1
ATOM 658 O O . ASN A 1 85 ? 1.704 -13.768 2.364 1.00 98.44 85 ASN A O 1
ATOM 662 N N . ILE A 1 86 ? 3.939 -13.904 2.100 1.00 98.31 86 ILE A N 1
ATOM 663 C CA . ILE A 1 86 ? 3.965 -13.418 0.711 1.00 98.31 86 ILE A CA 1
ATOM 664 C C . ILE A 1 86 ? 3.193 -14.315 -0.261 1.00 98.31 86 ILE A C 1
ATOM 666 O O . ILE A 1 86 ? 2.520 -13.807 -1.158 1.00 98.31 86 ILE A O 1
ATOM 670 N N . ASP A 1 87 ? 3.202 -15.631 -0.045 1.00 98.38 87 ASP A N 1
ATOM 671 C CA . ASP A 1 87 ? 2.474 -16.586 -0.887 1.00 98.38 87 ASP A CA 1
ATOM 672 C C . ASP A 1 87 ? 0.957 -16.407 -0.737 1.00 98.38 87 ASP A C 1
ATOM 674 O O . ASP A 1 87 ? 0.182 -16.642 -1.666 1.00 98.38 87 ASP A O 1
ATOM 678 N N . SER A 1 88 ? 0.533 -15.911 0.429 1.00 98.31 88 SER A N 1
ATOM 679 C CA . SER A 1 88 ? -0.860 -15.605 0.758 1.00 98.31 88 SER A CA 1
ATOM 680 C C . SER A 1 88 ? -1.268 -14.153 0.489 1.00 98.31 88 SER A C 1
ATOM 682 O O . SER A 1 88 ? -2.426 -13.808 0.775 1.00 98.31 88 SER A O 1
ATOM 684 N N . ALA A 1 89 ? -0.369 -13.316 -0.051 1.00 98.69 89 ALA A N 1
ATOM 685 C CA . ALA A 1 89 ? -0.631 -11.904 -0.332 1.00 98.69 89 ALA A CA 1
ATOM 686 C C . ALA A 1 89 ? -1.868 -11.743 -1.226 1.00 98.69 89 ALA A C 1
ATOM 688 O O . ALA A 1 89 ? -2.075 -12.488 -2.199 1.00 98.69 89 ALA A O 1
ATOM 689 N N . LYS A 1 90 ? -2.733 -10.789 -0.875 1.00 98.81 90 LYS A N 1
ATOM 690 C CA . LYS A 1 90 ? -4.036 -10.634 -1.532 1.00 98.81 90 LYS A CA 1
ATOM 691 C C . LYS A 1 90 ? -3.860 -9.849 -2.817 1.00 98.81 90 LYS A C 1
ATOM 693 O O . LYS A 1 90 ? -3.222 -8.809 -2.805 1.00 98.81 90 LYS A O 1
ATOM 698 N N . ALA A 1 91 ? -4.385 -10.370 -3.920 1.00 98.69 91 ALA A N 1
ATOM 699 C CA . ALA A 1 91 ? -4.324 -9.675 -5.197 1.00 98.69 91 ALA A CA 1
ATOM 700 C C . ALA A 1 91 ? -5.277 -8.476 -5.181 1.00 98.69 91 ALA A C 1
ATOM 702 O O . ALA A 1 91 ? -6.410 -8.587 -4.706 1.00 98.69 91 ALA A O 1
ATOM 703 N N . MET A 1 92 ? -4.817 -7.350 -5.711 1.00 98.81 92 MET A N 1
ATOM 704 C CA . MET A 1 92 ? -5.668 -6.211 -6.024 1.00 98.81 92 MET A CA 1
ATOM 705 C C . MET A 1 92 ? -6.255 -6.381 -7.431 1.00 98.81 92 MET A C 1
ATOM 707 O O . MET A 1 92 ? -5.631 -6.955 -8.322 1.00 98.81 92 MET A O 1
ATOM 711 N N . THR A 1 93 ? -7.458 -5.860 -7.642 1.00 98.69 93 THR A N 1
ATOM 712 C CA . THR A 1 93 ? -8.129 -5.830 -8.942 1.00 98.69 93 THR A CA 1
ATOM 713 C C . THR A 1 93 ? -7.638 -4.629 -9.736 1.00 98.69 93 THR A C 1
ATOM 715 O O . THR A 1 93 ? -7.845 -3.485 -9.328 1.00 98.69 93 THR A O 1
ATOM 718 N N . ARG A 1 94 ? -6.997 -4.883 -10.876 1.00 98.25 94 ARG A N 1
ATOM 719 C CA . ARG A 1 94 ? -6.602 -3.842 -11.829 1.00 98.25 94 ARG A CA 1
ATOM 720 C C . ARG A 1 94 ? -7.835 -3.306 -12.554 1.00 98.25 94 ARG A C 1
ATOM 722 O O . ARG A 1 94 ? -8.641 -4.096 -13.042 1.00 98.25 94 ARG A O 1
ATOM 729 N N . SER A 1 95 ? -7.978 -1.988 -12.643 1.00 96.94 95 SER A N 1
ATOM 730 C CA . SER A 1 95 ? -9.073 -1.372 -13.394 1.00 96.94 95 SER A CA 1
ATOM 731 C C . SER A 1 95 ? -8.918 -1.610 -14.901 1.00 96.94 95 SER A C 1
ATOM 733 O O . SER A 1 95 ? -7.818 -1.540 -15.454 1.00 96.94 95 SER A O 1
ATOM 735 N N . THR A 1 96 ? -10.038 -1.886 -15.570 1.00 95.06 96 THR A N 1
ATOM 736 C CA . THR A 1 96 ? -10.125 -2.018 -17.033 1.00 95.06 96 THR A CA 1
ATOM 737 C C . THR A 1 96 ? -10.203 -0.669 -17.745 1.00 95.06 96 THR A C 1
ATOM 739 O O . THR A 1 96 ? -9.916 -0.594 -18.934 1.00 95.06 96 THR A O 1
ATOM 742 N N . GLU A 1 97 ? -10.594 0.389 -17.031 1.00 95.38 97 GLU A N 1
ATOM 743 C CA . GLU A 1 97 ? -10.723 1.753 -17.564 1.00 95.38 97 GLU A CA 1
ATOM 744 C C . GLU A 1 97 ? -9.420 2.543 -17.423 1.00 95.38 97 GLU A C 1
ATOM 746 O O . GLU A 1 97 ? -9.087 3.370 -18.268 1.00 95.38 97 GLU A O 1
ATOM 751 N N . ASN A 1 98 ? -8.667 2.275 -16.353 1.00 94.56 98 ASN A N 1
ATOM 752 C CA . ASN A 1 98 ? -7.358 2.863 -16.118 1.00 94.56 98 ASN A CA 1
ATOM 753 C C . ASN A 1 98 ? -6.408 1.802 -15.562 1.00 94.56 98 ASN A C 1
ATOM 755 O O . ASN A 1 98 ? -6.471 1.427 -14.393 1.00 94.56 98 ASN A O 1
ATOM 759 N N . THR A 1 99 ? -5.493 1.345 -16.409 1.00 94.69 99 THR A N 1
ATOM 760 C CA . THR A 1 99 ? -4.579 0.245 -16.105 1.00 94.69 99 THR A CA 1
ATOM 761 C C . THR A 1 99 ? -3.524 0.572 -15.045 1.00 94.69 99 THR A C 1
ATOM 763 O O . THR A 1 99 ? -2.788 -0.330 -14.637 1.00 94.69 99 THR A O 1
ATOM 766 N N . ASP A 1 100 ? -3.452 1.825 -14.601 1.00 95.50 100 ASP A N 1
ATOM 767 C CA . ASP A 1 100 ? -2.568 2.283 -13.529 1.00 95.50 100 ASP A CA 1
ATOM 768 C C . ASP A 1 100 ? -3.261 2.275 -12.157 1.00 95.50 100 ASP A C 1
ATOM 770 O O . ASP A 1 100 ? -2.637 2.575 -11.143 1.00 95.50 100 ASP A O 1
ATOM 774 N N . ILE A 1 101 ? -4.549 1.920 -12.106 1.00 97.69 101 ILE A N 1
ATOM 775 C CA . ILE A 1 101 ? -5.332 1.873 -10.872 1.00 97.69 101 ILE A CA 1
ATOM 776 C C . ILE A 1 101 ? -5.563 0.426 -10.443 1.00 97.69 101 ILE A C 1
ATOM 778 O O . ILE A 1 101 ? -6.079 -0.399 -11.202 1.00 97.69 101 ILE A O 1
ATOM 782 N N . PHE A 1 102 ? -5.248 0.143 -9.183 1.00 98.75 102 PHE A N 1
ATOM 783 C CA . PHE A 1 102 ? -5.498 -1.131 -8.521 1.00 98.75 102 PHE A CA 1
ATOM 784 C C . PHE A 1 102 ? -6.391 -0.916 -7.307 1.00 98.75 102 PHE A C 1
ATOM 786 O O . PHE A 1 102 ? -6.187 0.017 -6.535 1.00 98.75 102 PHE A O 1
ATOM 793 N N . THR A 1 103 ? -7.372 -1.793 -7.112 1.00 98.81 103 THR A N 1
ATOM 794 C CA . THR A 1 103 ? -8.320 -1.692 -5.998 1.00 98.81 103 THR A CA 1
ATOM 795 C C . THR A 1 103 ? -8.420 -2.984 -5.209 1.00 98.81 103 THR A C 1
ATOM 797 O O . THR A 1 103 ? -8.295 -4.079 -5.752 1.00 98.81 103 THR A O 1
ATOM 800 N N . TRP A 1 104 ? -8.664 -2.878 -3.911 1.00 98.75 104 TRP A N 1
ATOM 801 C CA . TRP A 1 104 ? -8.987 -4.027 -3.074 1.00 98.75 104 TRP A CA 1
ATOM 802 C C . TRP A 1 104 ? -9.990 -3.624 -2.006 1.00 98.75 104 TRP A C 1
ATOM 804 O O . TRP A 1 104 ? -9.848 -2.561 -1.410 1.00 98.75 104 TRP A O 1
ATOM 814 N N . THR A 1 105 ? -10.975 -4.482 -1.749 1.00 98.56 105 THR A N 1
ATOM 815 C CA . THR A 1 105 ? -11.954 -4.266 -0.684 1.00 98.56 105 THR A CA 1
ATOM 816 C C . THR A 1 105 ? -11.907 -5.420 0.301 1.00 98.56 105 THR A C 1
ATOM 818 O O . THR A 1 105 ? -11.977 -6.582 -0.101 1.00 98.56 105 THR A O 1
ATOM 821 N N . GLY A 1 106 ? -11.824 -5.111 1.591 1.00 98.19 106 GLY A N 1
ATOM 822 C CA . GLY A 1 106 ? -11.871 -6.125 2.635 1.00 98.19 106 GLY A CA 1
ATOM 823 C C . GLY A 1 106 ? -11.445 -5.618 4.012 1.00 98.19 106 GLY A C 1
ATOM 824 O O . GLY A 1 106 ? -11.254 -4.414 4.204 1.00 98.19 106 GLY A O 1
ATOM 825 N N . PRO A 1 107 ? -11.314 -6.537 4.984 1.00 98.12 107 PRO A N 1
ATOM 826 C CA . PRO A 1 107 ? -11.011 -6.185 6.361 1.00 98.12 107 PRO A CA 1
ATOM 827 C C . PRO A 1 107 ? -9.529 -5.857 6.547 1.00 98.12 107 PRO A C 1
ATOM 829 O O . PRO A 1 107 ? -8.656 -6.621 6.127 1.00 98.12 107 PRO A O 1
ATOM 832 N N . LEU A 1 108 ? -9.262 -4.763 7.255 1.00 98.50 108 LEU A N 1
ATOM 833 C CA . LEU A 1 108 ? -7.956 -4.417 7.799 1.00 98.50 108 LEU A CA 1
ATOM 834 C C . LEU A 1 108 ? -8.006 -4.365 9.331 1.00 98.50 108 LEU A C 1
ATOM 836 O O . LEU A 1 108 ? -9.018 -3.999 9.936 1.00 98.50 108 LEU A O 1
ATOM 840 N N . LYS A 1 109 ? -6.881 -4.702 9.958 1.00 98.44 109 LYS A N 1
ATOM 841 C CA . LYS A 1 109 ? -6.640 -4.581 11.403 1.00 98.44 109 LYS A CA 1
ATOM 842 C C . LYS A 1 109 ? -5.434 -3.679 11.678 1.00 98.44 109 LYS A C 1
ATOM 844 O O . LYS A 1 109 ? -4.780 -3.216 10.748 1.00 98.44 109 LYS A O 1
ATOM 849 N N . ALA A 1 110 ? -5.130 -3.447 12.954 1.00 98.62 110 ALA A N 1
ATOM 850 C CA . ALA A 1 110 ? -3.890 -2.779 13.340 1.00 98.62 110 ALA A CA 1
ATOM 851 C C . ALA A 1 110 ? -2.668 -3.526 12.796 1.00 98.62 110 ALA A C 1
ATOM 853 O O . ALA A 1 110 ? -2.611 -4.756 12.865 1.00 98.62 110 ALA A O 1
ATOM 854 N N . GLY A 1 111 ? -1.679 -2.781 12.315 1.00 98.69 111 GLY A N 1
ATOM 855 C CA . GLY A 1 111 ? -0.454 -3.346 11.769 1.00 98.69 111 GLY A CA 1
ATOM 856 C C . GLY A 1 111 ? 0.045 -2.589 10.553 1.00 98.69 111 GLY A C 1
ATOM 857 O O . GLY A 1 111 ? -0.464 -1.525 10.204 1.00 98.69 111 GLY A O 1
ATOM 858 N N . GLU A 1 112 ? 1.062 -3.148 9.918 1.00 98.69 112 GLU A N 1
ATOM 859 C CA . GLU A 1 112 ? 1.691 -2.560 8.742 1.00 98.69 112 GLU A CA 1
ATOM 860 C C . GLU A 1 112 ? 1.132 -3.142 7.442 1.00 98.69 112 GLU A C 1
ATOM 862 O O . GLU A 1 112 ? 0.577 -4.245 7.429 1.00 98.69 112 GLU A O 1
ATOM 867 N N . ILE A 1 113 ? 1.270 -2.388 6.351 1.00 98.81 113 ILE A N 1
ATOM 868 C CA . ILE A 1 113 ? 0.846 -2.790 5.007 1.00 98.81 113 ILE A CA 1
ATOM 869 C C . ILE A 1 113 ? 1.786 -2.226 3.932 1.00 98.81 113 ILE A C 1
ATOM 871 O O . ILE A 1 113 ? 2.222 -1.074 4.015 1.00 98.81 113 ILE A O 1
ATOM 875 N N . LYS A 1 114 ? 2.069 -3.035 2.902 1.00 98.38 114 LYS A N 1
ATOM 876 C CA . LYS A 1 114 ? 2.752 -2.629 1.661 1.00 98.38 114 LYS A CA 1
ATOM 877 C C . LYS A 1 114 ? 2.201 -3.349 0.433 1.00 98.38 114 LYS A C 1
ATOM 879 O O . LYS A 1 114 ? 1.450 -4.321 0.568 1.00 98.38 114 LYS A O 1
ATOM 884 N N . PHE A 1 115 ? 2.619 -2.895 -0.752 1.00 98.75 115 PHE A N 1
ATOM 885 C CA . PHE A 1 115 ? 2.023 -3.313 -2.018 1.00 98.75 115 PHE A CA 1
ATOM 886 C C . PHE A 1 115 ? 3.040 -3.867 -3.034 1.00 98.75 115 PHE A C 1
ATOM 888 O O . PHE A 1 115 ? 3.456 -3.146 -3.946 1.00 98.75 115 PHE A O 1
ATOM 895 N N . PRO A 1 116 ? 3.487 -5.129 -2.901 1.00 98.62 116 PRO A N 1
ATOM 896 C CA . PRO A 1 116 ? 4.424 -5.728 -3.846 1.00 98.62 116 PRO A CA 1
ATOM 897 C C . PRO A 1 116 ? 3.766 -6.013 -5.201 1.00 98.62 116 PRO A C 1
ATOM 899 O O . PRO A 1 116 ? 2.567 -6.284 -5.294 1.00 98.62 116 PRO A O 1
ATOM 902 N N . THR A 1 117 ? 4.559 -5.977 -6.268 1.00 98.50 117 THR A N 1
ATOM 903 C CA . THR A 1 117 ? 4.094 -6.202 -7.652 1.00 98.50 117 THR A CA 1
ATOM 904 C C . THR A 1 117 ? 4.068 -7.685 -8.031 1.00 98.50 117 THR A C 1
ATOM 906 O O . THR A 1 117 ? 3.375 -8.092 -8.967 1.00 98.50 117 THR A O 1
ATOM 909 N N . LEU A 1 118 ? 4.768 -8.527 -7.265 1.00 98.50 118 LEU A N 1
ATOM 910 C CA . LEU A 1 118 ? 4.727 -9.986 -7.341 1.00 98.50 118 LEU A CA 1
ATOM 911 C C . LEU A 1 118 ? 4.608 -10.573 -5.930 1.00 98.50 118 LEU A C 1
ATOM 913 O O . LEU A 1 118 ? 4.952 -9.931 -4.942 1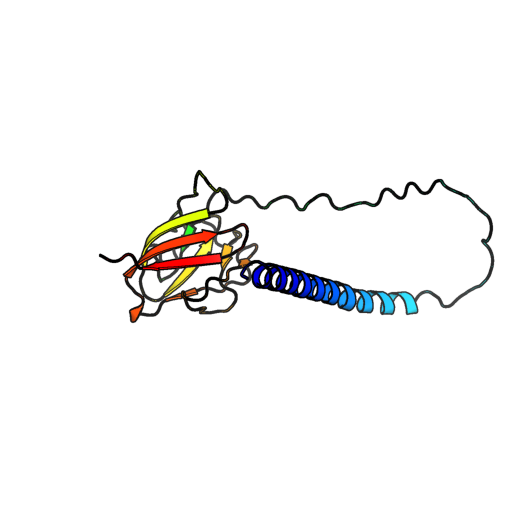.00 98.50 118 LEU A O 1
ATOM 917 N N . ARG A 1 119 ? 4.201 -11.841 -5.823 1.00 98.31 119 ARG A N 1
ATOM 918 C CA . ARG A 1 119 ? 4.342 -12.619 -4.580 1.00 98.31 119 ARG A CA 1
ATOM 919 C C . ARG A 1 119 ? 5.799 -13.042 -4.375 1.00 98.31 119 ARG A C 1
ATOM 921 O O . ARG A 1 119 ? 6.136 -14.216 -4.406 1.00 98.31 119 ARG A O 1
ATOM 928 N N . ASN A 1 120 ? 6.677 -12.054 -4.259 1.00 98.00 120 ASN A N 1
ATOM 929 C CA . ASN A 1 120 ? 8.110 -12.225 -4.086 1.00 98.00 120 ASN A CA 1
ATOM 930 C C . ASN A 1 120 ? 8.655 -11.041 -3.274 1.00 98.00 120 ASN A C 1
ATOM 932 O O . ASN A 1 120 ? 8.402 -9.884 -3.614 1.00 98.00 120 ASN A O 1
ATOM 936 N N . TRP A 1 121 ? 9.421 -11.336 -2.223 1.00 97.50 121 TRP A N 1
ATOM 937 C CA . TRP A 1 121 ? 10.022 -10.339 -1.330 1.00 97.50 121 TRP A CA 1
ATOM 938 C C . TRP A 1 121 ? 11.052 -9.425 -1.987 1.00 97.50 121 TRP A C 1
ATOM 940 O O . TRP A 1 121 ? 11.352 -8.371 -1.447 1.00 97.50 121 TRP A O 1
ATOM 950 N N . SER A 1 122 ? 11.593 -9.817 -3.134 1.00 96.88 122 SER A N 1
ATOM 951 C CA . SER A 1 122 ? 12.545 -9.032 -3.919 1.00 96.88 122 SER A CA 1
ATOM 952 C C . SER A 1 122 ? 11.897 -8.391 -5.143 1.00 96.88 122 SER A C 1
ATOM 954 O O . SER A 1 122 ? 12.606 -7.935 -6.030 1.00 96.88 122 SER A O 1
ATOM 956 N N . SER A 1 123 ? 10.564 -8.373 -5.226 1.00 97.56 123 SER A N 1
ATOM 957 C CA . SER A 1 123 ? 9.869 -7.635 -6.278 1.00 97.56 123 SER A CA 1
ATOM 958 C C . SER A 1 123 ? 9.816 -6.144 -5.977 1.00 97.56 123 SER A C 1
ATOM 960 O O . SER A 1 123 ? 9.860 -5.713 -4.820 1.00 97.56 123 SER A O 1
ATOM 962 N N . ASP A 1 124 ? 9.668 -5.348 -7.028 1.00 98.12 124 ASP A N 1
ATOM 963 C CA . ASP A 1 124 ? 9.315 -3.945 -6.874 1.00 98.12 124 ASP A CA 1
ATOM 964 C C . ASP A 1 124 ? 8.020 -3.832 -6.070 1.00 98.12 124 ASP A C 1
ATOM 966 O O . ASP A 1 124 ? 7.093 -4.633 -6.230 1.00 98.12 124 ASP A O 1
ATOM 970 N N . SER A 1 125 ? 7.961 -2.856 -5.173 1.00 98.25 125 SER A N 1
ATOM 971 C CA . SER A 1 125 ? 6.828 -2.670 -4.271 1.00 98.25 125 SER A CA 1
ATOM 972 C C . SER A 1 125 ? 6.450 -1.202 -4.178 1.00 98.25 125 SER A C 1
ATOM 974 O O . SER A 1 125 ? 7.322 -0.341 -4.179 1.00 98.25 125 SER A O 1
ATOM 976 N N . PHE A 1 126 ? 5.162 -0.905 -4.047 1.00 98.38 126 PHE A N 1
ATOM 977 C CA . PHE A 1 126 ? 4.709 0.426 -3.662 1.00 98.38 126 PHE A CA 1
ATOM 978 C C . PHE A 1 126 ? 4.656 0.519 -2.139 1.00 98.38 126 PHE A C 1
ATOM 980 O O . PHE A 1 126 ? 4.071 -0.329 -1.455 1.00 98.38 126 PHE A O 1
ATOM 987 N N . MET A 1 127 ? 5.331 1.536 -1.621 1.00 98.38 127 MET A N 1
ATOM 988 C CA . MET A 1 127 ? 5.661 1.703 -0.211 1.00 98.38 127 MET A CA 1
ATOM 989 C C . MET A 1 127 ? 5.414 3.140 0.236 1.00 98.38 127 MET A C 1
ATOM 991 O O . MET A 1 127 ? 5.258 4.037 -0.598 1.00 98.38 127 MET A O 1
ATOM 995 N N . SER A 1 128 ? 5.364 3.360 1.547 1.00 98.44 128 SER A N 1
ATOM 996 C CA . SER A 1 128 ? 5.213 4.702 2.103 1.00 98.44 128 SER A CA 1
ATOM 997 C C . SER A 1 128 ? 6.478 5.536 1.871 1.00 98.44 128 SER A C 1
ATOM 999 O O . SER A 1 128 ? 7.517 5.025 1.452 1.00 98.44 128 SER A O 1
ATOM 1001 N N . LEU A 1 129 ? 6.419 6.842 2.137 1.00 97.81 129 LEU A N 1
ATOM 1002 C CA . LEU A 1 129 ? 7.599 7.713 2.087 1.00 97.81 129 LEU A CA 1
ATOM 1003 C C . LEU A 1 129 ? 8.426 7.668 3.373 1.00 97.81 129 LEU A C 1
ATOM 1005 O O . LEU A 1 129 ? 9.627 7.932 3.344 1.00 97.81 129 LEU A O 1
ATOM 1009 N N . VAL A 1 130 ? 7.789 7.344 4.498 1.00 98.06 130 VAL A N 1
ATOM 1010 C CA . VAL A 1 130 ? 8.423 7.238 5.816 1.00 98.06 130 VAL A CA 1
ATOM 1011 C C . VAL A 1 130 ? 7.936 5.991 6.550 1.00 98.06 130 VAL A C 1
ATOM 1013 O O . VAL A 1 130 ? 6.836 5.495 6.298 1.00 98.06 130 VAL A O 1
ATOM 1016 N N . ALA A 1 131 ? 8.753 5.474 7.467 1.00 98.31 131 ALA A N 1
ATOM 1017 C CA . ALA A 1 131 ? 8.371 4.336 8.296 1.00 98.31 131 ALA A CA 1
ATOM 1018 C C . ALA A 1 131 ? 7.158 4.683 9.176 1.00 98.31 131 ALA A C 1
ATOM 1020 O O . ALA A 1 131 ? 7.142 5.723 9.834 1.00 98.31 131 ALA A O 1
ATOM 1021 N N . GLY A 1 132 ? 6.151 3.806 9.194 1.00 98.00 132 GLY A N 1
ATOM 1022 C CA . GLY A 1 132 ? 4.946 3.995 9.999 1.00 98.00 132 GLY A CA 1
ATOM 1023 C C . GLY A 1 132 ? 4.060 5.144 9.518 1.00 98.00 132 GLY A C 1
ATOM 1024 O O . GLY A 1 132 ? 3.388 5.770 10.336 1.00 98.00 132 GLY A O 1
ATOM 1025 N N . GLN A 1 133 ? 4.070 5.441 8.215 1.00 98.62 133 GLN A N 1
ATOM 1026 C CA . GLN A 1 133 ? 3.251 6.510 7.649 1.00 98.62 133 GLN A CA 1
ATOM 1027 C C . GLN A 1 133 ? 1.763 6.268 7.964 1.00 98.62 133 GLN A C 1
ATOM 1029 O O . GLN A 1 133 ? 1.273 5.149 7.768 1.00 98.62 133 GLN A O 1
ATOM 1034 N N . PRO A 1 134 ? 1.025 7.284 8.443 1.00 98.50 134 PRO A N 1
ATOM 1035 C CA . PRO A 1 134 ? -0.402 7.137 8.693 1.00 98.50 134 PRO A CA 1
ATOM 1036 C C . PRO A 1 134 ? -1.149 6.888 7.381 1.00 98.50 134 PRO A C 1
ATOM 1038 O O . PRO A 1 134 ? -0.808 7.455 6.343 1.00 98.50 134 PRO A O 1
ATOM 1041 N N . ILE A 1 135 ? -2.214 6.085 7.429 1.00 98.00 135 ILE A N 1
ATOM 1042 C CA . ILE A 1 135 ? -3.046 5.778 6.250 1.00 98.00 135 ILE A CA 1
ATOM 1043 C C . ILE A 1 135 ? -3.825 6.984 5.700 1.00 98.00 135 ILE A C 1
ATOM 1045 O O . ILE A 1 135 ? -4.410 6.906 4.624 1.00 98.00 135 ILE A O 1
ATOM 1049 N N . THR A 1 136 ? -3.832 8.108 6.421 1.00 97.56 136 THR A N 1
ATOM 1050 C CA . THR A 1 136 ? -4.372 9.388 5.946 1.00 97.56 136 THR A CA 1
ATOM 1051 C C . THR A 1 136 ? -3.415 10.133 5.012 1.00 97.56 136 THR A C 1
ATOM 1053 O O . THR A 1 136 ? -3.865 11.014 4.279 1.00 97.56 136 THR A O 1
ATOM 1056 N N . ASP A 1 137 ? -2.120 9.792 4.999 1.00 98.00 137 ASP A N 1
ATOM 1057 C CA . ASP A 1 137 ? -1.166 10.312 4.016 1.00 98.00 137 ASP A CA 1
ATOM 1058 C C . ASP A 1 137 ? -1.097 9.367 2.815 1.00 98.00 137 ASP A C 1
ATOM 1060 O O . ASP A 1 137 ? -0.588 8.242 2.892 1.00 98.00 137 ASP A O 1
ATOM 1064 N N . SER A 1 138 ? -1.605 9.859 1.689 1.00 96.25 138 SER A N 1
ATOM 1065 C CA . SER A 1 138 ? -1.745 9.092 0.461 1.00 96.25 138 SER A CA 1
ATOM 1066 C C . SER A 1 138 ? -0.450 8.907 -0.315 1.00 96.25 138 SER A C 1
ATOM 1068 O O . SER A 1 138 ? -0.442 8.160 -1.288 1.00 96.25 138 SER A O 1
ATOM 1070 N N . LYS A 1 139 ? 0.647 9.579 0.043 1.00 96.88 139 LYS A N 1
ATOM 1071 C CA . LYS A 1 139 ? 1.860 9.548 -0.779 1.00 96.88 139 LYS A CA 1
ATOM 1072 C C . LYS A 1 139 ? 2.520 8.179 -0.736 1.00 96.88 139 LYS A C 1
ATOM 1074 O O . LYS A 1 139 ? 2.850 7.684 0.340 1.00 96.88 139 LYS A O 1
ATOM 1079 N N . ALA A 1 140 ? 2.781 7.622 -1.910 1.00 97.56 140 ALA A N 1
ATOM 1080 C CA . ALA A 1 140 ? 3.563 6.411 -2.071 1.00 97.56 140 ALA A CA 1
ATOM 1081 C C . ALA A 1 140 ? 4.855 6.702 -2.842 1.00 97.56 140 ALA A C 1
ATOM 1083 O O . ALA A 1 140 ? 5.037 7.760 -3.446 1.00 97.56 140 ALA A O 1
ATOM 1084 N N . GLN A 1 141 ? 5.746 5.722 -2.850 1.00 97.06 141 GLN A N 1
ATOM 1085 C CA . GLN A 1 141 ? 6.861 5.634 -3.781 1.00 97.06 141 GLN A CA 1
ATOM 1086 C C . GLN A 1 141 ? 6.987 4.212 -4.311 1.00 97.06 141 GLN A C 1
ATOM 1088 O O . GLN A 1 141 ? 6.586 3.249 -3.653 1.00 97.06 141 GLN A O 1
ATOM 1093 N N . LEU A 1 142 ? 7.584 4.091 -5.492 1.00 97.12 142 LEU A N 1
ATOM 1094 C CA . LEU A 1 142 ? 8.101 2.818 -5.962 1.00 97.12 142 LEU A CA 1
ATOM 1095 C C . LEU A 1 142 ? 9.403 2.508 -5.211 1.00 97.12 142 LEU A C 1
ATOM 1097 O O . LEU A 1 142 ? 10.316 3.329 -5.195 1.00 97.12 142 LEU A O 1
ATOM 1101 N N . ALA A 1 143 ? 9.485 1.320 -4.626 1.00 96.94 143 ALA A N 1
ATOM 1102 C CA . ALA A 1 143 ? 10.657 0.761 -3.970 1.00 96.94 143 ALA A CA 1
ATOM 1103 C C . ALA A 1 143 ? 11.179 -0.424 -4.804 1.00 96.94 143 ALA A C 1
ATOM 1105 O O . ALA A 1 143 ? 10.640 -1.535 -4.692 1.00 96.94 143 ALA A O 1
ATOM 1106 N N . PRO A 1 144 ? 12.190 -0.210 -5.669 1.00 96.25 144 PRO A N 1
ATOM 1107 C CA . PRO A 1 144 ? 12.744 -1.273 -6.493 1.00 96.25 144 PRO A CA 1
ATOM 1108 C C . PRO A 1 144 ? 13.371 -2.378 -5.643 1.00 96.25 144 PRO A C 1
ATOM 1110 O O . PRO A 1 144 ? 14.071 -2.093 -4.668 1.00 96.25 144 PRO A O 1
ATOM 1113 N N . ASN A 1 145 ? 13.142 -3.641 -6.003 1.00 95.81 145 ASN A N 1
ATOM 1114 C CA . ASN A 1 145 ? 13.599 -4.810 -5.236 1.00 95.81 145 ASN A CA 1
ATOM 1115 C C . ASN A 1 145 ? 13.255 -4.745 -3.731 1.00 95.81 145 ASN A C 1
ATOM 1117 O O . ASN A 1 145 ? 14.063 -5.135 -2.884 1.00 95.81 145 ASN A O 1
ATOM 1121 N N . ALA A 1 146 ? 12.082 -4.194 -3.408 1.00 94.56 146 ALA A N 1
ATOM 1122 C CA . ALA A 1 146 ? 11.606 -3.942 -2.050 1.00 94.56 146 ALA A CA 1
ATOM 1123 C C . ALA A 1 146 ? 12.540 -3.063 -1.188 1.00 94.56 146 ALA A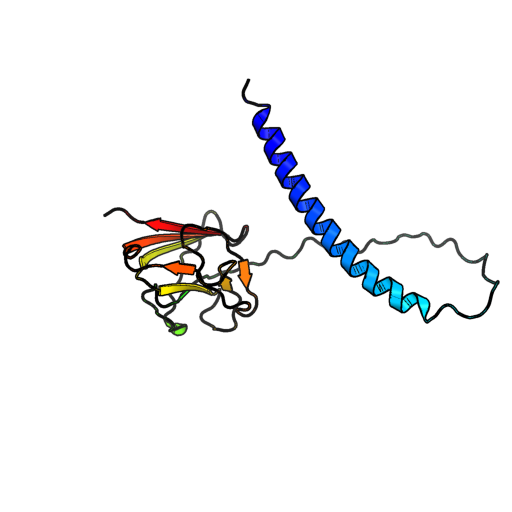 C 1
ATOM 1125 O O . ALA A 1 146 ? 12.653 -3.262 0.022 1.00 94.56 146 ALA A O 1
ATOM 1126 N N . ARG A 1 147 ? 13.236 -2.092 -1.798 1.00 97.06 147 ARG A N 1
ATOM 1127 C CA . ARG A 1 147 ? 14.088 -1.126 -1.086 1.00 97.06 147 ARG A CA 1
ATOM 1128 C C . ARG A 1 147 ? 13.728 0.324 -1.444 1.00 97.06 147 ARG A C 1
ATOM 1130 O O . ARG A 1 147 ? 13.661 0.635 -2.632 1.00 97.06 147 ARG A O 1
ATOM 1137 N N . PRO A 1 148 ? 13.573 1.230 -0.456 1.00 96.31 148 PRO A N 1
ATOM 1138 C CA . PRO A 1 148 ? 13.563 0.983 0.997 1.00 96.31 148 PRO A CA 1
ATOM 1139 C C . PRO A 1 148 ? 12.378 0.102 1.429 1.00 96.31 148 PRO A C 1
ATOM 1141 O O . PRO A 1 148 ? 11.395 0.047 0.705 1.00 96.31 148 PRO A O 1
ATOM 1144 N N . ASP A 1 149 ? 12.473 -0.563 2.589 1.00 97.25 149 ASP A N 1
ATOM 1145 C CA . ASP A 1 149 ? 11.379 -1.373 3.157 1.00 97.25 149 ASP A CA 1
ATOM 1146 C C . ASP A 1 149 ? 10.652 -0.580 4.251 1.00 97.25 149 ASP A C 1
ATOM 1148 O O . ASP A 1 149 ? 11.008 -0.639 5.428 1.00 97.25 149 ASP A O 1
ATOM 1152 N N . ILE A 1 150 ? 9.710 0.269 3.840 1.00 97.62 150 ILE A N 1
ATOM 1153 C CA . ILE A 1 150 ? 8.963 1.161 4.734 1.00 97.62 150 ILE A CA 1
ATOM 1154 C C . ILE A 1 150 ? 7.469 1.121 4.426 1.00 97.62 150 ILE A C 1
ATOM 1156 O O . ILE A 1 150 ? 7.045 1.037 3.275 1.00 97.62 150 ILE A O 1
ATOM 1160 N N . HIS A 1 151 ? 6.658 1.132 5.480 1.00 98.25 151 HIS A N 1
ATOM 1161 C CA . HIS A 1 151 ? 5.253 0.742 5.392 1.00 98.25 151 HIS A CA 1
ATOM 1162 C C . HIS A 1 151 ? 4.315 1.818 5.937 1.00 98.25 151 HIS A C 1
ATOM 1164 O O . HIS A 1 151 ? 4.680 2.602 6.825 1.00 98.25 151 HIS A O 1
ATOM 1170 N N . TRP A 1 152 ? 3.069 1.791 5.460 1.00 98.75 152 TRP A N 1
ATOM 1171 C CA . TRP A 1 152 ? 1.971 2.425 6.184 1.00 98.75 152 TRP A CA 1
ATOM 1172 C C . TRP A 1 152 ? 1.634 1.613 7.425 1.00 98.75 152 TRP A C 1
ATOM 1174 O O . TRP A 1 152 ? 1.833 0.395 7.447 1.00 98.75 152 TRP A O 1
ATOM 1184 N N . LYS A 1 153 ? 1.077 2.278 8.436 1.00 98.62 153 LYS A N 1
ATOM 1185 C CA . LYS A 1 153 ? 0.674 1.643 9.688 1.00 98.62 153 LYS A CA 1
ATOM 1186 C C . LYS A 1 153 ? -0.723 2.072 10.110 1.00 98.62 153 LYS A C 1
ATOM 1188 O O . LYS A 1 153 ? -1.021 3.261 10.176 1.00 98.62 153 LYS A O 1
ATOM 1193 N N . LEU A 1 154 ? -1.548 1.081 10.428 1.00 98.56 154 LEU A N 1
ATOM 1194 C CA . LEU A 1 154 ? -2.873 1.242 11.008 1.00 98.56 154 LEU A CA 1
ATOM 1195 C C . LEU A 1 154 ? -2.808 1.023 12.520 1.00 98.56 154 LEU A C 1
ATOM 1197 O O . LEU A 1 154 ? -2.179 0.078 13.009 1.00 98.56 154 LEU A O 1
ATOM 1201 N N . THR A 1 155 ? -3.501 1.872 13.264 1.00 98.38 155 THR A N 1
ATOM 1202 C CA . THR A 1 155 ? -3.762 1.727 14.698 1.00 98.38 155 THR A CA 1
ATOM 1203 C C . THR A 1 155 ? -4.957 0.804 14.962 1.00 98.38 155 THR A C 1
ATOM 1205 O O . THR A 1 155 ? -5.732 0.472 14.066 1.00 98.38 155 THR A O 1
ATOM 1208 N N . ALA A 1 156 ? -5.148 0.391 16.219 1.00 97.88 156 ALA A N 1
ATOM 1209 C CA . ALA A 1 156 ? -6.292 -0.439 16.615 1.00 97.88 156 ALA A CA 1
ATOM 1210 C C . ALA A 1 156 ? -7.647 0.241 16.366 1.00 97.88 156 ALA A C 1
ATOM 1212 O O . ALA A 1 156 ? -8.575 -0.406 15.888 1.00 97.88 156 ALA A O 1
ATOM 1213 N N . SER A 1 157 ? -7.746 1.549 16.614 1.00 97.44 157 SER A N 1
ATOM 1214 C CA . SER A 1 157 ? -8.951 2.344 16.332 1.00 97.44 157 SER A CA 1
ATOM 1215 C C . SER A 1 157 ? -9.263 2.476 14.838 1.00 97.44 157 SER A C 1
ATOM 1217 O O . SER A 1 157 ? -10.392 2.784 14.456 1.00 97.44 157 SER A O 1
ATOM 1219 N N . GLU A 1 158 ? -8.273 2.243 13.978 1.00 97.56 158 GLU A N 1
ATOM 1220 C CA . GLU A 1 158 ? -8.429 2.302 12.526 1.00 97.56 158 GLU A CA 1
ATOM 1221 C C . GLU A 1 158 ? -8.839 0.959 11.920 1.00 97.56 158 GLU A C 1
ATOM 1223 O O . GLU A 1 158 ? -9.144 0.919 10.737 1.00 97.56 158 GLU A O 1
ATOM 1228 N N . ALA A 1 159 ? -8.947 -0.125 12.693 1.00 97.81 159 ALA A N 1
ATOM 1229 C CA . ALA A 1 159 ? -9.472 -1.386 12.172 1.00 97.81 159 ALA A CA 1
ATOM 1230 C C . ALA A 1 159 ? -10.874 -1.208 11.542 1.00 97.81 159 ALA A C 1
ATOM 1232 O O . ALA A 1 159 ? -11.673 -0.358 11.961 1.00 97.81 159 ALA A O 1
ATOM 1233 N N . GLY A 1 160 ? -11.168 -1.996 10.507 1.00 97.69 160 GLY A N 1
ATOM 1234 C CA . GLY A 1 160 ? -12.441 -1.948 9.788 1.00 97.69 160 GLY A CA 1
ATOM 1235 C C . GLY A 1 160 ? -12.353 -2.486 8.364 1.00 97.69 160 GLY A C 1
ATOM 1236 O O . GLY A 1 160 ? -11.307 -2.956 7.926 1.00 97.69 160 GLY A O 1
ATOM 1237 N N . ASN A 1 161 ? -13.463 -2.405 7.631 1.00 98.25 161 ASN A N 1
ATOM 1238 C CA . ASN A 1 161 ? -13.489 -2.719 6.205 1.00 98.25 161 ASN A CA 1
ATOM 1239 C C . ASN A 1 161 ? -13.095 -1.487 5.391 1.00 98.25 161 ASN A C 1
ATOM 1241 O O . ASN A 1 161 ? -13.592 -0.387 5.637 1.00 98.25 161 ASN A O 1
ATOM 1245 N N . TYR A 1 162 ? -12.217 -1.682 4.413 1.00 98.69 162 TYR A N 1
ATOM 1246 C CA . TYR A 1 162 ? -11.686 -0.618 3.571 1.00 98.69 162 TYR A CA 1
ATOM 1247 C C . TYR A 1 162 ? -11.828 -0.969 2.102 1.00 98.69 162 TYR A C 1
ATOM 1249 O O . TYR A 1 162 ? -11.650 -2.124 1.722 1.00 98.69 162 TYR A O 1
ATOM 1257 N N . LYS A 1 163 ? -12.070 0.053 1.285 1.00 98.56 163 LYS A N 1
ATOM 1258 C CA . LYS A 1 163 ? -11.697 0.081 -0.121 1.00 98.56 163 LYS A CA 1
ATOM 1259 C C . LYS A 1 163 ? -10.345 0.786 -0.218 1.00 98.56 163 LYS A C 1
ATOM 1261 O O . LYS A 1 163 ? -10.216 1.953 0.147 1.00 98.56 163 LYS A O 1
ATOM 1266 N N . ILE A 1 164 ? -9.340 0.064 -0.690 1.00 98.75 164 ILE A N 1
ATOM 1267 C CA . ILE A 1 164 ? -8.006 0.583 -0.981 1.00 98.75 164 ILE A CA 1
ATOM 1268 C C . ILE A 1 164 ? -7.924 0.865 -2.475 1.00 98.75 164 ILE A C 1
ATOM 1270 O O . ILE A 1 164 ? -8.285 -0.006 -3.271 1.00 98.75 164 ILE A O 1
ATOM 1274 N N . THR A 1 165 ? -7.415 2.034 -2.850 1.00 98.75 165 THR A N 1
ATOM 1275 C CA . THR A 1 165 ? -7.113 2.384 -4.246 1.00 98.75 165 THR A CA 1
ATOM 1276 C C . THR A 1 165 ? -5.653 2.797 -4.351 1.00 98.75 165 THR A C 1
ATOM 1278 O O . THR A 1 165 ? -5.246 3.728 -3.670 1.00 98.75 165 THR A O 1
ATOM 1281 N N . LEU A 1 166 ? -4.869 2.125 -5.192 1.00 98.62 166 LEU A N 1
ATOM 1282 C CA . LEU A 1 166 ? -3.478 2.464 -5.493 1.00 98.62 166 LEU A CA 1
ATOM 1283 C C . LEU A 1 166 ? -3.380 2.965 -6.940 1.00 98.62 166 LEU A C 1
ATOM 1285 O O . LEU A 1 166 ? -3.776 2.243 -7.855 1.00 98.62 166 LEU A O 1
ATOM 1289 N N . ASP A 1 167 ? -2.831 4.163 -7.139 1.00 97.69 167 ASP A N 1
ATOM 1290 C CA . ASP A 1 167 ? -2.413 4.691 -8.444 1.00 97.69 167 ASP A CA 1
ATOM 1291 C C . ASP A 1 167 ? -0.901 4.508 -8.590 1.00 97.69 167 ASP A C 1
ATOM 1293 O O . ASP A 1 167 ? -0.129 5.027 -7.783 1.00 97.69 167 ASP A O 1
ATOM 1297 N N . ILE A 1 168 ? -0.474 3.750 -9.601 1.00 95.50 168 ILE A N 1
ATOM 1298 C CA . ILE A 1 168 ? 0.942 3.440 -9.840 1.00 95.50 168 ILE A CA 1
ATOM 1299 C C . ILE A 1 168 ? 1.637 4.424 -10.788 1.00 95.50 168 ILE A C 1
ATOM 1301 O O . ILE A 1 168 ? 2.867 4.458 -10.824 1.00 95.50 168 ILE A O 1
ATOM 1305 N N . ARG A 1 169 ? 0.881 5.229 -11.545 1.00 92.38 169 ARG A N 1
ATOM 1306 C CA . ARG A 1 169 ? 1.428 6.241 -12.464 1.00 92.38 169 ARG A CA 1
ATOM 1307 C C . ARG A 1 169 ? 1.837 7.490 -11.703 1.00 92.38 169 ARG A C 1
ATOM 1309 O O . ARG A 1 169 ? 2.890 8.062 -11.973 1.00 92.38 169 ARG A O 1
ATOM 1316 N N . ILE A 1 170 ? 1.004 7.903 -10.752 1.00 90.06 170 ILE A N 1
ATOM 1317 C CA . ILE A 1 170 ? 1.318 8.928 -9.759 1.00 90.06 170 ILE A CA 1
ATOM 1318 C C . ILE A 1 170 ? 1.213 8.237 -8.397 1.00 90.06 170 ILE A C 1
ATOM 1320 O O . ILE A 1 170 ? 0.123 8.240 -7.824 1.00 90.06 170 ILE A O 1
ATOM 1324 N N . PRO A 1 171 ? 2.316 7.634 -7.898 1.00 94.56 171 PRO A N 1
ATOM 1325 C CA . PRO A 1 171 ? 2.321 6.769 -6.721 1.00 94.56 171 PRO A CA 1
ATOM 1326 C C . PRO A 1 171 ? 1.559 7.359 -5.535 1.00 94.56 171 PRO A C 1
ATOM 1328 O O . PRO A 1 171 ? 2.076 8.176 -4.769 1.00 94.56 171 PRO A O 1
ATOM 1331 N N . THR A 1 172 ? 0.313 6.925 -5.379 1.00 98.25 172 THR A N 1
ATOM 1332 C CA . THR A 1 172 ? -0.575 7.337 -4.295 1.00 98.25 172 THR A CA 1
ATOM 1333 C C . THR A 1 172 ? -1.495 6.197 -3.896 1.00 98.25 172 THR A C 1
ATOM 1335 O O . THR A 1 172 ? -1.853 5.361 -4.722 1.00 98.25 172 THR A O 1
ATOM 1338 N N . VAL A 1 173 ? -1.890 6.163 -2.627 1.00 98.62 173 VAL A N 1
ATOM 1339 C CA . VAL A 1 173 ? -2.829 5.184 -2.079 1.00 98.62 173 VAL A CA 1
ATOM 1340 C C . VAL A 1 173 ? -3.928 5.880 -1.274 1.00 98.62 173 VAL A C 1
ATOM 1342 O O . VAL A 1 173 ? -3.648 6.776 -0.482 1.00 98.62 173 VAL A O 1
ATOM 1345 N N . SER A 1 174 ? -5.185 5.482 -1.461 1.00 98.44 174 SER A N 1
ATOM 1346 C CA . SER A 1 174 ? -6.306 5.879 -0.603 1.00 98.44 174 SER A CA 1
ATOM 1347 C C . SER A 1 174 ? -6.791 4.699 0.231 1.00 98.44 174 SER A C 1
ATOM 1349 O O . SER A 1 174 ? -6.831 3.562 -0.242 1.00 98.44 174 SER A O 1
ATOM 1351 N N . PHE A 1 175 ? -7.171 4.984 1.477 1.00 98.50 175 PHE A N 1
ATOM 1352 C CA . PHE A 1 175 ? -7.796 4.039 2.397 1.00 98.50 175 PHE A CA 1
ATOM 1353 C C . PHE A 1 175 ? -9.174 4.578 2.782 1.00 98.50 175 PHE A C 1
ATOM 1355 O O . PHE A 1 175 ? -9.315 5.379 3.705 1.00 98.50 175 PHE A O 1
ATOM 1362 N N . GLU A 1 176 ? -10.206 4.143 2.067 1.00 98.25 176 GLU A N 1
ATOM 1363 C CA . GLU A 1 176 ? -11.580 4.598 2.277 1.00 98.25 176 GLU A CA 1
ATOM 1364 C C . GLU A 1 176 ? -12.342 3.573 3.108 1.00 98.25 176 GLU A C 1
ATOM 1366 O O . GLU A 1 176 ? -12.568 2.442 2.675 1.00 98.25 176 GLU A O 1
ATOM 1371 N N . LYS A 1 177 ? -12.730 3.957 4.326 1.00 96.44 177 LYS A N 1
ATOM 1372 C CA . LYS A 1 177 ? -13.510 3.087 5.207 1.00 96.44 177 LYS A CA 1
ATOM 1373 C C . LYS A 1 177 ? -14.888 2.861 4.583 1.00 96.44 177 LYS A C 1
ATOM 1375 O O . LYS A 1 177 ? -15.592 3.821 4.274 1.00 96.44 177 LYS A O 1
ATOM 1380 N N . VAL A 1 178 ? -15.272 1.603 4.394 1.00 95.25 178 VAL A N 1
ATOM 1381 C CA . VAL A 1 178 ? -16.600 1.249 3.885 1.00 95.25 178 VAL A CA 1
ATOM 1382 C C . VAL A 1 178 ? -17.567 1.339 5.059 1.00 95.25 178 VAL A C 1
ATOM 1384 O O . VAL A 1 178 ? -17.388 0.645 6.060 1.00 95.25 178 VAL A O 1
ATOM 1387 N N . GLN A 1 179 ? -18.543 2.244 4.972 1.00 81.31 179 GLN A N 1
ATOM 1388 C CA . GLN A 1 179 ? -19.618 2.318 5.959 1.00 81.31 179 GLN A CA 1
ATOM 1389 C C . GLN A 1 179 ? -20.501 1.078 5.793 1.00 81.31 179 GLN A C 1
ATOM 1391 O O . GLN A 1 179 ? -20.932 0.781 4.679 1.00 81.31 179 GLN A O 1
ATOM 1396 N N . ASN A 1 180 ? -20.688 0.341 6.888 1.00 58.25 180 ASN A N 1
ATOM 1397 C CA . ASN A 1 180 ? -21.650 -0.758 6.956 1.00 58.25 180 ASN A CA 1
ATOM 1398 C C . ASN A 1 180 ? -23.068 -0.209 7.114 1.00 58.25 180 ASN A C 1
ATOM 1400 O O . ASN A 1 180 ? -23.210 0.812 7.826 1.00 58.25 180 ASN A O 1
#

Solvent-accessible surface area (backbone atoms only — not comparable to full-atom values): 10397 Å² total; per-residue (Å²): 143,77,73,69,67,62,57,61,50,55,54,51,56,54,54,62,52,54,51,58,54,52,56,58,54,54,64,60,48,61,68,60,54,67,63,57,71,77,75,73,86,81,88,80,91,90,82,93,82,84,77,92,65,86,78,75,71,74,72,82,68,79,68,80,78,78,81,87,80,67,91,47,41,28,42,32,18,54,16,36,90,30,22,84,37,53,90,55,34,43,72,37,50,64,39,91,89,43,72,48,33,32,35,44,74,48,65,38,40,44,32,36,41,39,31,28,44,46,78,44,85,63,27,42,18,43,22,32,83,43,75,61,30,49,60,86,58,36,60,37,36,83,10,63,54,35,43,73,84,32,24,28,32,42,49,71,88,65,41,45,42,30,41,36,40,37,33,68,83,66,41,29,40,46,68,42,72,57,85,129

Organism: NCBI:txid699437

Mean predicted aligned error: 15.36 Å

Nearest PDB structures (foldseek):
  4fe9-assembly1_A  TM=7.353E-01  e=1.372E-03  Bacteroides thetaiotaomicron VPI-5482
  5x5s-assembly1_A  TM=4.716E-01  e=1.644E-02  uncultured bacterium
  9e8q-assembly1_A  TM=1.708E-01  e=5.207E+00  Homo sapiens

Radius of gyration: 24.46 Å; Cα contacts (8 Å, |Δi|>4): 289; chains: 1; bounding box: 74×53×57 Å

InterPro domains:
  IPR032187 Outer membrane protein SusF/SusE-like, C-terminal [PF16411] (72-169)

Secondary structure (DSSP, 8-state):
--SHHHHHHHHHHHHHHHHHHHHHHHHHHHHHHHHHTTS--S------------------PPPSPPP---S--EEBBTTSTTBT-GGGPEEPEEPSS-TTEEEEEEEE-SEEEBEESSSSTTS-EEEESSTTEETT--BEEEEGGG-S---EEE-GGG-EEEEEEEETTTTEEEEEEPP-

pLDDT: mean 78.43, std 24.58, range [34.38, 98.88]